Protein AF-A0A6P9D6R8-F1 (afdb_monomer)

Mean predicted aligned error: 14.17 Å

Organism: Pantherophis guttatus (NCBI:txid94885)

InterPro domains:
  IPR040176 RING finger protein RNF121/RNF175 [PTHR13407] (17-252)

Foldseek 3Di:
DDDDPDPPDDDDDDPDPDDDPCVPDDPVVSVVVVVVVVCVVCVVVVVLVVVLVVLLVVLVVVVVVVLVVCCVPPVPVSLVLLLVLLLVLVVVVCVVVVVVVCVVVSVVVVVVLVVLLVQLQDPPRALCSVVVNVVVLVVLLVVLVVLLVVLVVLCVCLVVVVCVVVVHDSVVSNVSSVVSNCSSLSSNLSSVSSSVVSQVSQVVNLQQDDPPDDRPDDDDPQADSRSRDGDPDDQPDDDPVDHDHDCPDDDDDDPVVVVVVVVSVVVSCCSRPVVVSVVVSVVVCVVVVSD

Nearest PDB structures (foldseek):
  6ixe-assembly1_A  TM=4.103E-01  e=3.075E+00  Homo sapiens
  6ixf-assembly1_A  TM=3.665E-01  e=4.505E+00  Homo sapiens
  6z0c-assembly4_D  TM=3.429E-01  e=6.601E+00  Escherichia coli
  7a0g-assembly1_HHH  TM=2.550E-01  e=8.380E+00  Serratia marcescens
  5c5b-assembly2_C  TM=2.622E-01  e=8.380E+00  Homo sapiens

Secondary structure (DSSP, 8-state):
-----------PPPTT-----GGGS-HHHHHHHHHHHHHHHHHHHHHHHHHHHHHHHHHHHHHHHHHHHHHHH-HHHHHHHHHHHHHHHHHHHHHHTT-HHHHHHHHHHHHHHHHHHHHHH-SSPPTTHHHHHHHHHHHHHHHHHHHHHHHHHHHHHHHTTHHHHTT--HHHHHHHHHHHHHHHHHHHHHHHHHHHHHHHHHHHHH----TTS--SSPPPTTB-TTT-PBP-S-TTS--SS-------------HHHHHHHHHHHHHHHHHHHHHHHHHHHHHHHHHTT--

Solvent-accessible surface area (backbone atoms only — not comparable to full-atom values): 16783 Å² total; per-residue (Å²): 143,80,85,80,82,77,80,82,72,90,70,87,83,71,95,79,81,85,81,77,82,62,85,85,50,58,72,72,57,39,49,50,53,50,50,50,50,50,52,59,66,39,57,64,51,50,54,52,51,50,50,54,50,50,52,45,53,53,50,52,53,52,50,50,53,53,51,52,52,40,42,73,76,40,46,70,60,42,52,52,52,45,51,50,33,56,57,49,50,58,50,54,51,33,64,74,68,66,38,60,71,59,51,54,55,48,52,54,53,48,55,52,49,52,52,48,47,49,58,42,67,39,83,82,70,58,51,66,44,55,60,54,48,53,52,53,49,53,50,50,45,52,52,18,52,52,35,28,51,52,10,49,51,36,34,51,38,33,73,73,48,56,34,57,80,72,73,44,56,60,66,63,39,39,54,53,9,53,51,32,31,50,52,10,50,52,50,38,46,54,47,52,58,51,48,54,52,42,50,52,47,38,56,68,67,69,55,71,74,51,99,85,51,83,60,91,66,88,82,56,96,55,40,38,92,84,35,70,43,75,58,91,39,54,67,89,44,90,36,97,85,57,69,35,78,79,84,78,88,71,95,74,80,61,66,69,62,52,52,52,52,50,51,41,53,52,50,48,45,52,66,33,45,46,63,53,52,51,52,49,43,50,52,50,33,55,75,70,64,70,113

Radius of gyration: 30.42 Å; Cα contacts (8 Å, |Δi|>4): 185; chains: 1; bounding box: 67×37×102 Å

Structure (mmCIF, N/CA/C/O backbone):
data_AF-A0A6P9D6R8-F1
#
_entry.id   AF-A0A6P9D6R8-F1
#
loop_
_atom_site.group_PDB
_atom_site.id
_atom_site.type_symbol
_atom_site.label_atom_id
_atom_site.label_alt_id
_atom_site.label_comp_id
_atom_site.label_asym_id
_atom_site.label_entity_id
_atom_site.label_seq_id
_atom_site.pdbx_PDB_ins_code
_atom_site.Cartn_x
_atom_site.Cartn_y
_atom_site.Cartn_z
_atom_site.occupancy
_atom_site.B_iso_or_equiv
_atom_site.auth_seq_id
_atom_site.auth_comp_id
_atom_site.auth_asym_id
_atom_site.auth_atom_id
_atom_site.pdbx_PDB_model_num
ATOM 1 N N . MET A 1 1 ? 32.623 13.073 -65.523 1.00 33.62 1 MET A N 1
ATOM 2 C CA . MET A 1 1 ? 31.354 13.284 -64.799 1.00 33.62 1 MET A CA 1
ATOM 3 C C . MET A 1 1 ? 30.244 12.637 -65.605 1.00 33.62 1 MET A C 1
ATOM 5 O O . MET A 1 1 ? 29.831 1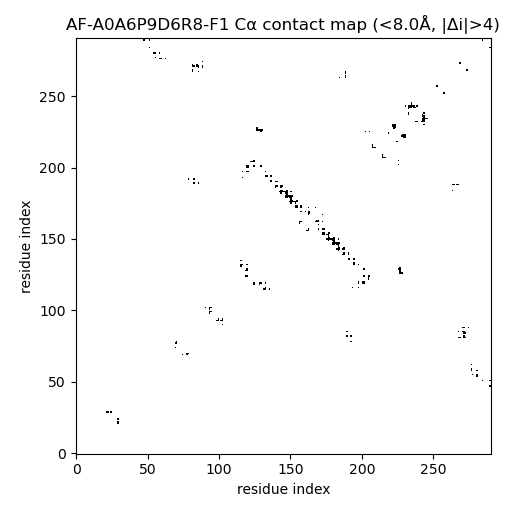3.198 -66.607 1.00 33.62 1 MET A O 1
ATOM 9 N N . ALA A 1 2 ? 29.834 11.437 -65.209 1.00 28.14 2 ALA A N 1
ATOM 10 C CA . ALA A 1 2 ? 28.602 10.802 -65.655 1.00 28.14 2 ALA A CA 1
ATOM 11 C C . ALA A 1 2 ? 27.934 10.297 -64.373 1.00 28.14 2 ALA A C 1
ATOM 13 O O . ALA A 1 2 ? 28.500 9.458 -63.677 1.00 28.14 2 ALA A O 1
ATOM 14 N N . VAL A 1 3 ? 26.827 10.932 -63.999 1.00 31.67 3 VAL A N 1
ATOM 15 C CA . VAL A 1 3 ? 26.009 10.557 -62.846 1.00 31.67 3 VAL A CA 1
ATOM 16 C C . VAL A 1 3 ? 25.176 9.364 -63.296 1.00 31.67 3 VAL A C 1
ATOM 18 O O . VAL A 1 3 ? 24.387 9.494 -64.228 1.00 31.67 3 VAL A O 1
ATOM 21 N N . VAL A 1 4 ? 25.400 8.197 -62.696 1.00 29.59 4 VAL A N 1
ATOM 22 C CA . VAL A 1 4 ? 24.525 7.036 -62.874 1.00 29.59 4 VAL A CA 1
ATOM 23 C C . VAL A 1 4 ? 23.496 7.106 -61.751 1.00 29.59 4 VAL A C 1
ATOM 25 O O . VAL A 1 4 ? 23.773 6.715 -60.621 1.00 29.59 4 VAL A O 1
ATOM 28 N N . GLU A 1 5 ? 22.333 7.683 -62.046 1.00 31.94 5 GLU A N 1
ATOM 29 C CA . GLU A 1 5 ? 21.142 7.527 -61.211 1.00 31.94 5 GLU A CA 1
ATOM 30 C C . GLU A 1 5 ? 20.663 6.081 -61.354 1.00 31.94 5 GLU A C 1
ATOM 32 O O . GLU A 1 5 ? 20.195 5.666 -62.413 1.00 31.94 5 GLU A O 1
ATOM 37 N N . VAL A 1 6 ? 20.825 5.288 -60.296 1.00 34.38 6 VAL A N 1
ATOM 38 C CA . VAL A 1 6 ? 20.210 3.964 -60.211 1.00 34.38 6 VAL A CA 1
ATOM 39 C C . VAL A 1 6 ? 18.825 4.152 -59.598 1.00 34.38 6 VAL A C 1
ATOM 41 O O . VAL A 1 6 ? 18.675 4.243 -58.380 1.00 34.38 6 VAL A O 1
ATOM 44 N N . GLU A 1 7 ? 17.807 4.239 -60.456 1.00 30.84 7 GLU A N 1
ATOM 45 C CA . GLU A 1 7 ? 16.410 4.045 -60.066 1.00 30.84 7 GLU A CA 1
ATOM 46 C C . GLU A 1 7 ? 16.246 2.627 -59.505 1.00 30.84 7 GLU A C 1
ATOM 48 O O . GLU A 1 7 ? 16.224 1.640 -60.243 1.00 30.84 7 GLU A O 1
ATOM 53 N N . VAL A 1 8 ? 16.110 2.506 -58.184 1.00 38.34 8 VAL A N 1
ATOM 54 C CA . VAL A 1 8 ? 15.688 1.249 -57.558 1.00 38.34 8 VAL A CA 1
ATOM 55 C C . VAL A 1 8 ? 14.167 1.175 -57.658 1.00 38.34 8 VAL A C 1
ATOM 57 O O . VAL A 1 8 ? 13.430 1.552 -56.747 1.00 38.34 8 VAL A O 1
ATOM 60 N N . VAL A 1 9 ? 13.704 0.729 -58.826 1.00 33.25 9 VAL A N 1
ATOM 61 C CA . VAL A 1 9 ? 12.318 0.323 -59.067 1.00 33.25 9 VAL A CA 1
ATOM 62 C C . VAL A 1 9 ? 11.982 -0.820 -58.110 1.00 33.25 9 VAL A C 1
ATOM 64 O O . VAL A 1 9 ? 12.695 -1.820 -58.034 1.00 33.25 9 VAL A O 1
ATOM 67 N N . GLY A 1 10 ? 10.892 -0.649 -57.361 1.00 41.53 10 GLY A N 1
ATOM 68 C CA . GLY A 1 10 ? 10.381 -1.646 -56.432 1.00 41.53 10 GLY A CA 1
ATOM 69 C C . GLY A 1 10 ? 10.081 -2.969 -57.133 1.00 41.53 10 GLY A C 1
ATOM 70 O O . GLY A 1 10 ? 9.240 -3.030 -58.028 1.00 41.53 10 GLY A O 1
ATOM 71 N N . ALA A 1 11 ? 10.739 -4.032 -56.681 1.00 30.16 11 ALA A N 1
ATOM 72 C CA . ALA A 1 11 ? 10.373 -5.407 -56.979 1.00 30.16 11 ALA A CA 1
ATOM 73 C C . ALA A 1 11 ? 10.291 -6.202 -55.661 1.00 30.16 11 ALA A C 1
ATOM 75 O O . ALA A 1 11 ? 11.037 -5.896 -54.726 1.00 30.16 11 ALA A O 1
ATOM 76 N N . PRO A 1 12 ? 9.379 -7.185 -55.542 1.00 34.06 12 PRO A N 1
ATOM 77 C CA . PRO A 1 12 ? 9.196 -7.945 -54.309 1.00 34.06 12 PRO A CA 1
ATOM 78 C C . PRO A 1 12 ? 10.435 -8.807 -54.033 1.00 34.06 12 PRO A C 1
ATOM 80 O O . PRO A 1 12 ? 10.903 -9.515 -54.920 1.00 34.06 12 PRO A O 1
ATOM 83 N N . LEU A 1 13 ? 10.966 -8.740 -52.809 1.00 40.84 13 LEU A N 1
ATOM 84 C CA . LEU A 1 13 ? 12.101 -9.553 -52.366 1.00 40.84 13 LEU A CA 1
ATOM 85 C C . LEU A 1 13 ? 11.705 -11.035 -52.271 1.00 40.84 13 LEU A C 1
ATOM 87 O O . LEU A 1 13 ? 10.811 -11.394 -51.505 1.00 40.84 13 LEU A O 1
ATOM 91 N N . GLU A 1 14 ? 12.407 -11.885 -53.023 1.00 31.28 14 GLU A N 1
ATOM 92 C CA . GLU A 1 14 ? 12.384 -13.342 -52.860 1.00 31.28 14 GLU A CA 1
ATOM 93 C C . GLU A 1 14 ? 13.076 -13.760 -51.543 1.00 31.28 14 GLU A C 1
ATOM 95 O O . GLU A 1 14 ? 14.067 -13.140 -51.137 1.00 31.28 14 GLU A O 1
ATOM 100 N N . PRO A 1 15 ? 12.595 -14.814 -50.855 1.00 36.12 15 PRO A N 1
ATOM 101 C CA . PRO A 1 15 ? 13.123 -15.224 -49.560 1.00 36.12 15 PRO A CA 1
ATOM 102 C C . PRO A 1 15 ? 14.393 -16.072 -49.739 1.00 36.12 15 PRO A C 1
ATOM 104 O O . PRO A 1 15 ? 14.320 -17.257 -50.055 1.00 36.12 15 PRO A O 1
ATOM 107 N N . GLY A 1 16 ? 15.566 -15.465 -49.524 1.00 38.47 16 GLY A N 1
ATOM 108 C CA . GLY A 1 16 ? 16.851 -16.183 -49.527 1.00 38.47 16 GLY A CA 1
ATOM 109 C C . GLY A 1 16 ? 18.135 -15.345 -49.619 1.00 38.47 16 GLY A C 1
ATOM 110 O O . GLY A 1 16 ? 19.218 -15.919 -49.625 1.00 38.47 16 GLY A O 1
ATOM 111 N N . ALA A 1 17 ? 18.062 -14.012 -49.688 1.00 42.78 17 ALA A N 1
ATOM 112 C CA . ALA A 1 17 ? 19.221 -13.146 -49.943 1.00 42.78 17 ALA A CA 1
ATOM 113 C C . ALA A 1 17 ? 19.773 -12.456 -48.677 1.00 42.78 17 ALA A C 1
ATOM 115 O O . ALA A 1 17 ? 19.777 -11.228 -48.601 1.00 42.78 17 ALA A O 1
ATOM 116 N N . ASP A 1 18 ? 20.220 -13.213 -47.668 1.00 48.09 18 ASP A N 1
ATOM 117 C CA . ASP A 1 18 ? 20.659 -12.616 -46.390 1.00 48.09 18 ASP A CA 1
ATOM 118 C C . ASP A 1 18 ? 22.165 -12.332 -46.230 1.00 48.09 18 ASP A C 1
ATOM 120 O O . ASP A 1 18 ? 22.539 -11.659 -45.272 1.00 48.09 18 ASP A O 1
ATOM 124 N N . GLU A 1 19 ? 23.034 -12.681 -47.182 1.00 51.16 19 GLU A N 1
ATOM 125 C CA . GLU A 1 19 ? 24.466 -12.328 -47.113 1.00 51.16 19 GLU A CA 1
ATOM 126 C C . GLU A 1 19 ? 24.940 -11.576 -48.362 1.00 51.16 19 GLU A C 1
ATOM 128 O O . GLU A 1 19 ? 25.545 -12.130 -49.275 1.00 51.16 19 GLU A O 1
ATOM 133 N N . VAL A 1 20 ? 24.672 -10.270 -48.397 1.00 62.53 20 VAL A N 1
ATOM 134 C CA . VAL A 1 20 ? 25.390 -9.343 -49.283 1.00 62.53 20 VAL A CA 1
ATOM 135 C C . VAL A 1 20 ? 26.640 -8.872 -48.535 1.00 62.53 20 VAL A C 1
ATOM 137 O O . VAL A 1 20 ? 26.524 -8.204 -47.508 1.00 62.53 20 VAL A O 1
ATOM 140 N N . ASP A 1 21 ? 27.830 -9.234 -49.022 1.00 56.41 21 ASP A N 1
ATOM 141 C CA . ASP A 1 21 ? 29.118 -8.825 -48.447 1.00 56.41 21 ASP A CA 1
ATOM 142 C C . ASP A 1 21 ? 29.402 -7.341 -48.750 1.00 56.41 21 ASP A C 1
ATOM 144 O O . ASP A 1 21 ? 29.847 -6.969 -49.837 1.00 56.41 21 ASP A O 1
ATOM 148 N N . LEU A 1 22 ? 29.110 -6.473 -47.776 1.00 61.75 22 LEU A N 1
ATOM 149 C CA . LEU A 1 22 ? 29.226 -5.009 -47.870 1.00 61.75 22 LEU A CA 1
ATOM 150 C C . LEU A 1 22 ? 30.654 -4.488 -47.598 1.00 61.75 22 LEU A C 1
ATOM 152 O O . LEU A 1 22 ? 30.852 -3.281 -47.454 1.00 61.75 22 LEU A O 1
ATOM 156 N N . SER A 1 23 ? 31.655 -5.368 -47.487 1.00 64.56 23 SER A N 1
ATOM 157 C CA . SER A 1 23 ? 33.038 -4.990 -47.146 1.00 64.56 23 SER A CA 1
ATOM 158 C C . SER A 1 23 ? 33.794 -4.246 -48.258 1.00 64.56 23 SER A C 1
ATOM 160 O O . SER A 1 23 ? 34.789 -3.585 -47.971 1.00 64.56 23 SER A O 1
ATOM 162 N N . HIS A 1 24 ? 33.311 -4.318 -49.502 1.00 66.25 24 HIS A N 1
ATOM 163 C CA . HIS A 1 24 ? 33.938 -3.728 -50.690 1.00 66.25 24 HIS A CA 1
ATOM 164 C C . HIS A 1 24 ? 33.452 -2.305 -51.032 1.00 66.25 24 HIS A C 1
ATOM 166 O O . HIS A 1 24 ? 33.926 -1.720 -52.005 1.00 66.25 24 HIS A O 1
ATOM 172 N N . LEU A 1 25 ? 32.496 -1.765 -50.269 1.00 65.62 25 LEU A N 1
ATOM 173 C CA . LEU A 1 25 ? 31.878 -0.457 -50.509 1.00 65.62 25 LEU A CA 1
ATOM 174 C C . LEU A 1 25 ? 32.595 0.660 -49.745 1.00 65.62 25 LEU A C 1
ATOM 176 O O . LEU A 1 25 ? 33.170 0.433 -48.678 1.00 65.62 25 LEU A O 1
ATOM 180 N N . ASP A 1 26 ? 32.522 1.878 -50.284 1.00 73.19 26 ASP A N 1
ATOM 181 C CA . ASP A 1 26 ? 33.048 3.076 -49.629 1.00 73.19 26 ASP A CA 1
ATOM 182 C C . ASP A 1 26 ? 32.366 3.274 -48.251 1.00 73.19 26 ASP A C 1
ATOM 184 O O . ASP A 1 26 ? 31.171 2.971 -48.114 1.00 73.19 26 ASP A O 1
ATOM 188 N N . PRO A 1 27 ? 33.078 3.740 -47.202 1.00 73.69 27 PRO A N 1
ATOM 189 C CA . PRO A 1 27 ? 32.562 3.762 -45.828 1.00 73.69 27 PRO A CA 1
ATOM 190 C C . PRO A 1 27 ? 31.226 4.503 -45.676 1.00 73.69 27 PRO A C 1
ATOM 192 O O . PRO A 1 27 ? 30.364 4.073 -44.904 1.00 73.69 27 PRO A O 1
ATOM 195 N N . ASP A 1 28 ? 31.032 5.574 -46.448 1.00 74.25 28 ASP A N 1
ATOM 196 C CA . ASP A 1 28 ? 29.811 6.382 -46.439 1.00 74.25 28 ASP A CA 1
ATOM 197 C C . ASP A 1 28 ? 28.616 5.639 -47.053 1.00 74.25 28 ASP A C 1
ATOM 199 O O . ASP A 1 28 ? 27.473 5.791 -46.612 1.00 74.25 28 ASP A O 1
ATOM 203 N N . GLU A 1 29 ? 28.862 4.809 -48.064 1.00 73.31 29 GLU A N 1
ATOM 204 C CA . GLU A 1 29 ? 27.833 4.052 -48.774 1.00 73.31 29 GLU A CA 1
ATOM 205 C C . GLU A 1 29 ? 27.397 2.829 -47.961 1.00 73.31 29 GLU A C 1
ATOM 207 O O . GLU A 1 29 ? 26.199 2.569 -47.806 1.00 73.31 29 GLU A O 1
ATOM 212 N N . ARG A 1 30 ? 28.360 2.167 -47.307 1.00 75.69 30 ARG A N 1
ATOM 213 C CA . ARG A 1 30 ? 28.097 1.122 -46.312 1.00 75.69 30 ARG A CA 1
ATOM 214 C C . ARG A 1 30 ? 27.259 1.653 -45.147 1.00 75.69 30 ARG A C 1
ATOM 216 O O . ARG A 1 30 ? 26.255 1.033 -44.800 1.00 75.69 30 ARG A O 1
ATOM 223 N N . TRP A 1 31 ? 27.604 2.821 -44.596 1.00 70.62 31 TRP A N 1
ATOM 224 C CA . TRP A 1 31 ? 26.833 3.453 -43.518 1.00 70.62 31 TRP A CA 1
ATOM 225 C C . TRP A 1 31 ? 25.396 3.769 -43.942 1.00 70.62 31 TRP A C 1
ATOM 227 O O . TRP A 1 31 ? 24.459 3.526 -43.183 1.00 70.62 31 TRP A O 1
ATOM 237 N N . ARG A 1 32 ? 25.187 4.273 -45.165 1.00 80.25 32 ARG A N 1
ATOM 238 C CA . ARG A 1 32 ? 23.841 4.560 -45.693 1.00 80.25 32 ARG A CA 1
ATOM 239 C C . ARG A 1 32 ? 22.999 3.300 -45.843 1.00 80.25 32 ARG A C 1
ATOM 241 O O . ARG A 1 32 ? 21.834 3.315 -45.447 1.00 80.25 32 ARG A O 1
ATOM 248 N N . ILE A 1 33 ? 23.575 2.229 -46.385 1.00 78.44 33 ILE A N 1
ATOM 249 C CA . ILE A 1 33 ? 22.882 0.946 -46.566 1.00 78.44 33 ILE A CA 1
ATOM 250 C C . ILE A 1 33 ? 22.561 0.320 -45.205 1.00 78.44 33 ILE A C 1
ATOM 252 O O . ILE A 1 33 ? 21.443 -0.143 -44.992 1.00 78.44 33 ILE A O 1
ATOM 256 N N . GLU A 1 34 ? 23.494 0.359 -44.256 1.00 75.88 34 GLU A N 1
ATOM 257 C CA . GLU A 1 34 ? 23.315 -0.197 -42.912 1.00 75.88 34 GLU A CA 1
ATOM 258 C C . GLU A 1 34 ? 22.296 0.607 -42.088 1.00 75.88 34 GLU A C 1
ATOM 260 O O . GLU A 1 34 ? 21.409 0.030 -41.458 1.00 75.88 34 GLU A O 1
ATOM 265 N N . HIS A 1 35 ? 22.320 1.938 -42.193 1.00 75.06 35 HIS A N 1
ATOM 266 C CA . HIS A 1 35 ? 21.312 2.822 -41.608 1.00 75.06 35 HIS A CA 1
ATOM 267 C C . HIS A 1 35 ? 19.929 2.603 -42.245 1.00 75.06 35 HIS A C 1
ATOM 269 O O . HIS A 1 35 ? 18.931 2.494 -41.534 1.00 75.06 35 HIS A O 1
ATOM 275 N N . ALA A 1 36 ? 19.845 2.459 -43.572 1.00 76.62 36 ALA A N 1
ATOM 276 C CA . ALA A 1 36 ? 18.593 2.14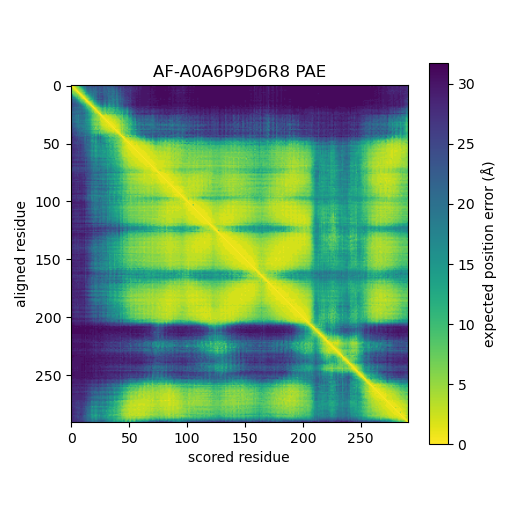6 -44.261 1.00 76.62 36 ALA A CA 1
ATOM 277 C C . ALA A 1 36 ? 18.046 0.758 -43.879 1.00 76.62 36 ALA A C 1
ATOM 279 O O . ALA A 1 36 ? 16.836 0.610 -43.692 1.00 76.62 36 ALA A O 1
ATOM 280 N N . ARG A 1 37 ? 18.918 -0.246 -43.702 1.00 74.62 37 ARG A N 1
ATOM 281 C CA . ARG A 1 37 ? 18.546 -1.602 -43.263 1.00 74.62 37 ARG A CA 1
ATOM 282 C C . ARG A 1 37 ? 18.097 -1.614 -41.796 1.00 74.62 37 ARG A C 1
ATOM 284 O O . ARG A 1 37 ? 17.105 -2.272 -41.488 1.00 74.62 37 ARG A O 1
ATOM 291 N N . MET A 1 38 ? 18.739 -0.830 -40.922 1.00 63.59 38 MET A N 1
ATOM 292 C CA . MET A 1 38 ? 18.270 -0.571 -39.552 1.00 63.59 38 MET A CA 1
ATOM 293 C C . MET A 1 38 ? 16.868 0.057 -39.550 1.00 63.59 38 MET A C 1
ATOM 295 O O . MET A 1 38 ? 15.959 -0.494 -38.933 1.00 63.59 38 MET A O 1
ATOM 299 N N . HIS A 1 39 ? 16.638 1.136 -40.307 1.00 67.81 39 HIS A N 1
ATOM 300 C CA . HIS A 1 39 ? 15.315 1.782 -40.402 1.00 67.81 39 HIS A CA 1
ATOM 301 C C . HIS A 1 39 ? 14.241 0.879 -41.019 1.00 67.81 39 HIS A C 1
ATOM 303 O O . HIS A 1 39 ? 13.081 0.915 -40.612 1.00 67.81 39 HIS A O 1
ATOM 309 N N . ALA A 1 40 ? 14.602 0.034 -41.985 1.00 68.75 40 ALA A N 1
ATOM 310 C CA . ALA A 1 40 ? 13.685 -0.951 -42.554 1.00 68.75 40 ALA A CA 1
ATOM 311 C C . ALA A 1 40 ? 13.297 -2.035 -41.534 1.00 68.75 40 ALA A C 1
ATOM 313 O O . ALA A 1 40 ? 12.121 -2.389 -41.452 1.00 68.75 40 ALA A O 1
ATOM 314 N N . LYS A 1 41 ? 14.249 -2.510 -40.717 1.00 65.56 41 LYS A N 1
ATOM 315 C CA . LYS A 1 41 ? 13.999 -3.491 -39.648 1.00 65.56 41 LYS A CA 1
ATOM 316 C C . LYS A 1 41 ? 13.189 -2.898 -38.488 1.00 65.56 41 LYS A C 1
ATOM 318 O O . LYS A 1 41 ? 12.394 -3.606 -37.878 1.00 65.56 41 LYS A O 1
ATOM 323 N N . HIS A 1 42 ? 13.340 -1.600 -38.218 1.00 61.53 42 HIS A N 1
ATOM 324 C CA . HIS A 1 42 ? 12.599 -0.905 -37.165 1.00 61.53 42 HIS A CA 1
ATOM 325 C C . HIS A 1 42 ? 11.217 -0.390 -37.594 1.00 61.53 42 HIS A C 1
ATOM 327 O O . HIS A 1 42 ? 10.359 -0.245 -36.732 1.00 61.53 42 HIS A O 1
ATOM 333 N N . ARG A 1 43 ? 10.924 -0.211 -38.891 1.00 62.16 43 ARG A N 1
ATOM 334 C CA . ARG A 1 43 ? 9.634 0.347 -39.358 1.00 62.16 43 ARG A CA 1
ATOM 335 C C . ARG A 1 43 ? 8.384 -0.432 -38.918 1.00 62.16 43 ARG A C 1
ATOM 337 O O . ARG A 1 43 ? 7.378 0.184 -38.589 1.00 62.16 43 ARG A O 1
ATOM 344 N N . GLY A 1 44 ? 8.430 -1.767 -38.913 1.00 62.00 44 GLY A N 1
ATOM 345 C CA . GLY A 1 44 ? 7.320 -2.603 -38.423 1.00 62.00 44 GLY A CA 1
ATOM 346 C C . GLY A 1 44 ? 7.309 -2.761 -36.898 1.00 62.00 44 GLY A C 1
ATOM 347 O O . GLY A 1 44 ? 6.252 -2.853 -36.284 1.00 62.00 44 GLY A O 1
ATOM 348 N N . HIS A 1 45 ? 8.491 -2.727 -36.282 1.00 65.94 45 HIS A N 1
ATOM 349 C CA . HIS A 1 45 ? 8.675 -2.862 -34.838 1.00 65.94 45 HIS A CA 1
ATOM 350 C C . HIS A 1 45 ? 8.249 -1.586 -34.089 1.00 65.94 45 HIS A C 1
ATOM 352 O O . HIS A 1 45 ? 7.626 -1.673 -33.040 1.00 65.94 45 HIS A O 1
ATOM 358 N N . GLU A 1 46 ? 8.514 -0.396 -34.637 1.00 68.62 46 GLU A N 1
ATOM 359 C CA . GLU A 1 46 ? 8.095 0.891 -34.063 1.00 68.62 46 GLU A CA 1
ATOM 360 C C . GLU A 1 46 ? 6.577 1.083 -34.091 1.00 68.62 46 GLU A C 1
ATOM 362 O O . GLU A 1 46 ? 6.019 1.591 -33.122 1.00 68.62 46 GLU A O 1
ATOM 367 N N . ALA A 1 47 ? 5.901 0.634 -35.155 1.00 76.12 47 ALA A N 1
ATOM 368 C CA . ALA A 1 47 ? 4.440 0.657 -35.228 1.00 76.12 47 ALA A CA 1
ATOM 369 C C . ALA A 1 47 ? 3.815 -0.249 -34.153 1.00 76.12 47 ALA A C 1
ATOM 371 O O . ALA A 1 47 ? 2.928 0.187 -33.423 1.00 76.12 47 ALA A O 1
ATOM 372 N N . MET A 1 48 ? 4.355 -1.458 -33.976 1.00 75.06 48 MET A N 1
ATOM 373 C CA . MET A 1 48 ? 3.926 -2.397 -32.936 1.00 75.06 48 MET A CA 1
ATOM 374 C C . MET A 1 48 ? 4.179 -1.849 -31.517 1.00 75.06 48 MET A C 1
ATOM 376 O O . MET A 1 48 ? 3.296 -1.916 -30.661 1.00 75.06 48 MET A O 1
ATOM 380 N N . HIS A 1 49 ? 5.339 -1.226 -31.265 1.00 79.00 49 HIS A N 1
ATOM 381 C CA . HIS A 1 49 ? 5.615 -0.552 -29.983 1.00 79.00 49 HIS A CA 1
ATOM 382 C C . HIS A 1 49 ? 4.680 0.630 -29.731 1.00 79.00 49 HIS A C 1
ATOM 384 O O . HIS A 1 49 ? 4.197 0.806 -28.611 1.00 79.00 49 HIS A O 1
ATOM 390 N N . ALA A 1 50 ? 4.398 1.433 -30.757 1.00 83.75 50 ALA A N 1
ATOM 391 C CA . ALA A 1 50 ? 3.474 2.554 -30.645 1.00 83.75 50 ALA A CA 1
ATOM 392 C C . ALA A 1 50 ? 2.049 2.079 -30.316 1.00 83.75 50 ALA A C 1
ATOM 394 O O . ALA A 1 50 ? 1.395 2.674 -29.458 1.00 83.75 50 ALA A O 1
ATOM 395 N N . GLU A 1 51 ? 1.589 0.986 -30.928 1.00 84.62 51 GLU A N 1
ATOM 396 C CA . GLU A 1 51 ? 0.285 0.382 -30.638 1.00 84.62 51 GLU A CA 1
ATOM 397 C C . GLU A 1 51 ? 0.192 -0.120 -29.190 1.00 84.62 51 GLU A C 1
ATOM 399 O O . GLU A 1 51 ? -0.750 0.247 -28.482 1.00 84.62 51 GLU A O 1
ATOM 404 N N . MET A 1 52 ? 1.198 -0.857 -28.697 1.00 84.56 52 MET A N 1
ATOM 405 C CA . MET A 1 52 ? 1.231 -1.306 -27.295 1.00 84.56 52 MET A CA 1
ATOM 406 C C . MET A 1 52 ? 1.201 -0.133 -26.307 1.00 84.56 52 MET A C 1
ATOM 408 O O . MET A 1 52 ? 0.485 -0.181 -25.302 1.00 84.56 52 MET A O 1
ATOM 412 N N . VAL A 1 53 ? 1.960 0.936 -26.581 1.00 86.25 53 VAL A N 1
ATOM 413 C CA . VAL A 1 53 ? 2.007 2.131 -25.722 1.00 86.25 53 VAL A CA 1
ATOM 414 C C . VAL A 1 53 ? 0.679 2.890 -25.752 1.00 86.25 53 VAL A C 1
ATOM 416 O O . VAL A 1 53 ? 0.207 3.331 -24.703 1.00 86.25 53 VAL A O 1
ATOM 419 N N . LEU A 1 54 ? 0.035 3.022 -26.914 1.00 88.88 54 LEU A N 1
ATOM 420 C CA . LEU A 1 54 ? -1.280 3.660 -27.025 1.00 88.88 54 LEU A CA 1
ATOM 421 C C . LEU A 1 54 ? -2.356 2.874 -26.267 1.00 88.88 54 LEU A C 1
ATOM 423 O O . LEU A 1 54 ? -3.143 3.480 -25.534 1.00 88.88 54 LEU A O 1
ATOM 427 N N . ILE A 1 55 ? -2.357 1.542 -26.381 1.00 89.12 55 ILE A N 1
ATOM 428 C CA . ILE A 1 55 ? -3.255 0.666 -25.614 1.00 89.12 55 ILE A CA 1
ATOM 429 C C . ILE A 1 55 ? -2.993 0.830 -24.114 1.00 89.12 55 ILE A C 1
ATOM 431 O O . ILE A 1 55 ? -3.939 1.012 -23.342 1.00 89.12 55 ILE A O 1
ATOM 435 N N . LEU A 1 56 ? -1.727 0.839 -23.688 1.00 88.50 56 LEU A N 1
ATOM 436 C CA . LEU A 1 56 ? -1.343 1.061 -22.292 1.00 88.50 56 LEU A CA 1
ATOM 437 C C . LEU A 1 56 ? -1.857 2.411 -21.762 1.00 88.50 56 LEU A C 1
ATOM 439 O O . LEU A 1 56 ? -2.464 2.461 -20.695 1.00 88.50 56 LEU A O 1
ATOM 443 N N . ILE A 1 57 ? -1.664 3.507 -22.497 1.00 91.25 57 ILE A N 1
ATOM 444 C CA . ILE A 1 57 ? -2.127 4.838 -22.071 1.00 91.25 57 ILE A CA 1
ATOM 445 C C . ILE A 1 57 ? -3.658 4.883 -22.001 1.00 91.25 57 ILE A C 1
ATOM 447 O O . ILE A 1 57 ? -4.214 5.329 -20.995 1.00 91.25 57 ILE A O 1
ATOM 451 N N . ALA A 1 58 ? -4.351 4.398 -23.034 1.00 92.69 58 ALA A N 1
ATOM 452 C CA . ALA A 1 58 ? -5.811 4.404 -23.079 1.00 92.69 58 ALA A CA 1
ATOM 453 C C . ALA A 1 58 ? -6.422 3.582 -21.933 1.00 92.69 58 ALA A C 1
ATOM 455 O O . ALA A 1 58 ? -7.311 4.059 -21.224 1.00 92.69 58 ALA A O 1
ATOM 456 N N . THR A 1 59 ? -5.913 2.371 -21.702 1.00 90.56 59 THR A N 1
ATOM 457 C CA . THR A 1 59 ? -6.363 1.499 -20.605 1.00 90.56 59 THR A CA 1
ATOM 458 C C . THR A 1 59 ? -6.055 2.088 -19.232 1.00 90.56 59 THR A C 1
ATOM 460 O O . THR A 1 59 ? -6.925 2.037 -18.365 1.00 90.56 59 THR A O 1
ATOM 463 N N . LEU A 1 60 ? -4.885 2.708 -19.028 1.00 90.44 60 LEU A N 1
ATOM 464 C CA . LEU A 1 60 ? -4.553 3.400 -17.778 1.00 90.44 60 LEU A CA 1
ATOM 465 C C . LEU A 1 60 ? -5.533 4.542 -17.488 1.00 90.44 60 LEU A C 1
ATOM 467 O O . LEU A 1 60 ? -6.026 4.644 -16.364 1.00 90.44 60 LEU A O 1
ATOM 471 N N . VAL A 1 61 ? -5.852 5.372 -18.486 1.00 92.38 61 VAL A N 1
ATOM 472 C CA . VAL A 1 61 ? -6.799 6.490 -18.328 1.00 92.38 61 VAL A CA 1
ATOM 473 C C . VAL A 1 61 ? -8.205 5.975 -18.021 1.00 92.38 61 VAL A C 1
ATOM 475 O O . VAL A 1 61 ? -8.838 6.431 -17.066 1.00 92.38 61 VAL A O 1
ATOM 478 N N . VAL A 1 62 ? -8.695 4.996 -18.787 1.00 93.88 62 VAL A N 1
ATOM 479 C CA . VAL A 1 62 ? -10.028 4.411 -18.570 1.00 93.88 62 VAL A CA 1
ATOM 480 C C . VAL A 1 62 ? -10.114 3.752 -17.192 1.00 93.88 62 VAL A C 1
ATOM 482 O O . VAL A 1 62 ? -11.067 4.005 -16.452 1.00 93.88 62 VAL A O 1
ATOM 485 N N . ALA A 1 63 ? -9.107 2.965 -16.808 1.00 91.12 63 ALA A N 1
ATOM 486 C CA . ALA A 1 63 ? -9.051 2.330 -15.496 1.00 91.12 63 ALA A CA 1
ATOM 487 C C . ALA A 1 63 ? -9.070 3.369 -14.365 1.00 91.12 63 ALA A C 1
ATOM 489 O O . ALA A 1 63 ? -9.830 3.213 -13.410 1.00 91.12 63 ALA A O 1
ATOM 490 N N . GLN A 1 64 ? -8.306 4.461 -14.483 1.00 89.81 64 GLN A N 1
ATOM 491 C CA . GLN A 1 64 ? -8.297 5.540 -13.489 1.00 89.81 64 GLN A CA 1
ATOM 492 C C . GLN A 1 64 ? -9.678 6.183 -13.325 1.00 89.81 64 GLN A C 1
ATOM 494 O O . GLN A 1 64 ? -10.140 6.353 -12.194 1.00 89.81 64 GLN A O 1
ATOM 499 N N . LEU A 1 65 ? -10.372 6.490 -14.425 1.00 92.31 65 LEU A N 1
ATOM 500 C CA . LEU A 1 65 ? -11.721 7.063 -14.370 1.00 92.31 65 LEU A CA 1
ATOM 501 C C . LEU A 1 65 ? -12.715 6.113 -13.690 1.00 92.31 65 LEU A C 1
ATOM 503 O O . LEU A 1 65 ? -13.459 6.539 -12.802 1.00 92.31 65 LEU A O 1
ATOM 507 N N . LEU A 1 66 ? -12.696 4.828 -14.056 1.00 92.25 66 LEU A N 1
ATOM 508 C CA . LEU A 1 66 ? -13.569 3.812 -13.460 1.00 92.25 66 LEU A CA 1
ATOM 509 C C . LEU A 1 66 ? -13.296 3.632 -11.962 1.00 92.25 66 LEU A C 1
ATOM 511 O O . LEU A 1 66 ? -14.235 3.583 -11.168 1.00 92.25 66 LEU A O 1
ATOM 515 N N . LEU A 1 67 ? -12.025 3.583 -11.557 1.00 89.62 67 LEU A N 1
ATOM 516 C CA . LEU A 1 67 ? -11.636 3.424 -10.154 1.00 89.62 67 LEU A CA 1
ATOM 517 C C . LEU A 1 67 ? -12.033 4.640 -9.308 1.00 89.62 67 LEU A C 1
ATOM 519 O O . LEU A 1 67 ? -12.548 4.471 -8.201 1.00 89.62 67 LEU A O 1
ATOM 523 N N . VAL A 1 68 ? -11.866 5.859 -9.829 1.00 89.50 68 VAL A N 1
ATOM 524 C CA . VAL A 1 68 ? -12.300 7.084 -9.135 1.00 89.50 68 VAL A CA 1
ATOM 525 C C . VAL A 1 68 ? -13.821 7.115 -8.986 1.00 89.50 68 VAL A C 1
ATOM 527 O O . VAL A 1 68 ? -14.321 7.370 -7.887 1.00 89.50 68 VAL A O 1
ATOM 530 N N . GLN A 1 69 ? -14.567 6.803 -10.050 1.00 91.50 69 GLN A N 1
ATOM 531 C CA . GLN A 1 69 ? -16.029 6.721 -9.986 1.00 91.50 69 GLN A CA 1
ATOM 532 C C . GLN A 1 69 ? -16.496 5.642 -9.002 1.00 91.50 69 GLN A C 1
ATOM 534 O O . GLN A 1 69 ? -17.435 5.864 -8.233 1.00 91.50 69 GLN A O 1
ATOM 539 N N . TRP A 1 70 ? -15.820 4.493 -8.971 1.00 92.44 70 TRP A N 1
ATOM 540 C CA . TRP A 1 70 ? -16.140 3.420 -8.039 1.00 92.44 70 TRP A CA 1
ATOM 541 C C . TRP A 1 70 ? -15.874 3.819 -6.584 1.00 92.44 70 TRP A C 1
ATOM 543 O O . TRP A 1 70 ? -16.748 3.618 -5.734 1.00 92.44 70 TRP A O 1
ATOM 553 N N . LYS A 1 71 ? -14.734 4.465 -6.297 1.00 86.50 71 LYS A N 1
ATOM 554 C CA . LYS A 1 71 ? -14.422 5.001 -4.961 1.00 86.50 71 LYS A CA 1
ATOM 555 C C . LYS A 1 71 ? -15.486 5.999 -4.494 1.00 86.50 71 LYS A C 1
ATOM 557 O O . LYS A 1 71 ? -15.887 5.948 -3.335 1.00 86.50 71 LYS A O 1
ATOM 562 N N . GLN A 1 72 ? -15.970 6.870 -5.385 1.00 86.44 72 GLN A N 1
ATOM 563 C CA . GLN A 1 72 ? -17.009 7.855 -5.058 1.00 86.44 72 GLN A CA 1
ATOM 564 C C . GLN A 1 72 ? -18.383 7.216 -4.822 1.00 86.44 72 GLN A C 1
ATOM 566 O O . GLN A 1 72 ? -19.082 7.592 -3.883 1.00 86.44 72 GLN A O 1
ATOM 571 N N . ARG A 1 73 ? -18.786 6.253 -5.659 1.00 88.50 73 ARG A N 1
ATOM 572 C CA . ARG A 1 73 ? -20.138 5.676 -5.608 1.00 88.50 73 ARG A CA 1
ATOM 573 C C . ARG A 1 73 ? -20.288 4.589 -4.546 1.00 88.50 73 ARG A C 1
ATOM 575 O O . ARG A 1 73 ? -21.325 4.511 -3.891 1.00 88.50 73 ARG A O 1
ATOM 582 N N . HIS A 1 74 ? -19.269 3.749 -4.369 1.00 88.50 74 HIS A N 1
ATOM 583 C CA . HIS A 1 74 ? -19.302 2.611 -3.449 1.00 88.50 74 HIS A CA 1
ATOM 584 C C . HIS A 1 74 ? -17.995 2.478 -2.643 1.00 88.50 74 HIS A C 1
ATOM 586 O O . HIS A 1 74 ? -17.268 1.486 -2.800 1.00 88.50 74 HIS A O 1
ATOM 592 N N . PRO A 1 75 ? -17.719 3.415 -1.711 1.00 80.56 75 PRO A N 1
ATOM 593 C CA . PRO A 1 75 ? -16.455 3.472 -0.970 1.00 80.56 75 PRO A CA 1
ATOM 594 C C . PRO A 1 75 ? -16.163 2.199 -0.165 1.00 80.56 75 PRO A C 1
ATOM 596 O O . PRO A 1 75 ? -15.029 1.726 -0.158 1.00 80.56 75 PRO A O 1
ATOM 599 N N . ARG A 1 76 ? -17.186 1.575 0.442 1.00 78.56 76 ARG A N 1
ATOM 600 C CA . ARG A 1 76 ? -17.023 0.301 1.171 1.00 78.56 76 ARG A CA 1
ATOM 601 C C . ARG A 1 76 ? -16.492 -0.819 0.281 1.00 78.56 76 ARG A C 1
ATOM 603 O O . ARG A 1 76 ? -15.536 -1.489 0.651 1.00 78.56 76 ARG A O 1
ATOM 610 N N . SER A 1 77 ? -17.103 -1.015 -0.887 1.00 86.94 77 SER A N 1
ATOM 611 C CA . SER A 1 77 ? -16.682 -2.078 -1.806 1.00 86.94 77 SER A CA 1
ATOM 612 C C . SER A 1 77 ? -15.288 -1.818 -2.375 1.00 86.94 77 SER A C 1
ATOM 614 O O . SER A 1 77 ? -14.475 -2.735 -2.412 1.00 86.94 77 SER A O 1
ATOM 616 N N . TYR A 1 78 ? -14.984 -0.561 -2.721 1.00 86.69 78 TYR A N 1
ATOM 617 C CA . TYR A 1 78 ? -13.664 -0.162 -3.200 1.00 86.69 78 TYR A CA 1
ATOM 618 C C . TYR A 1 78 ? -12.582 -0.446 -2.150 1.00 86.69 78 TYR A C 1
ATOM 620 O O . TYR A 1 78 ? -11.572 -1.073 -2.465 1.00 86.69 78 TYR A O 1
ATOM 628 N N . ASN A 1 79 ? -12.809 -0.043 -0.893 1.00 82.69 79 ASN A N 1
ATOM 629 C CA . ASN A 1 79 ? -11.861 -0.283 0.196 1.00 82.69 79 ASN A CA 1
ATOM 630 C C . ASN A 1 79 ? -11.679 -1.785 0.472 1.00 82.69 79 ASN A C 1
ATOM 632 O O . ASN A 1 79 ? -10.546 -2.227 0.633 1.00 82.69 79 ASN A O 1
ATOM 636 N N . MET A 1 80 ? -12.749 -2.592 0.457 1.00 83.94 80 MET A N 1
ATOM 637 C CA . MET A 1 80 ? -12.633 -4.046 0.646 1.00 83.94 80 MET A CA 1
ATOM 638 C C . MET A 1 80 ? -11.853 -4.736 -0.478 1.00 83.94 80 MET A C 1
ATOM 640 O O . MET A 1 80 ? -10.993 -5.569 -0.195 1.00 83.94 80 MET A O 1
ATOM 644 N N . VAL A 1 81 ? -12.127 -4.396 -1.742 1.00 89.56 81 VAL A N 1
ATOM 645 C CA . VAL A 1 81 ? -11.409 -4.987 -2.884 1.00 89.56 81 VAL A CA 1
ATOM 646 C C . VAL A 1 81 ? -9.951 -4.547 -2.890 1.00 89.56 81 VAL A C 1
ATOM 648 O O . VAL A 1 81 ? -9.066 -5.377 -3.079 1.00 89.56 81 VAL A O 1
ATOM 651 N N . THR A 1 82 ? -9.693 -3.267 -2.623 1.00 88.62 82 THR A N 1
ATOM 652 C CA . THR A 1 82 ? -8.328 -2.740 -2.551 1.00 88.62 82 THR A CA 1
ATOM 653 C C . THR A 1 82 ? -7.545 -3.412 -1.422 1.00 88.62 82 THR A C 1
ATOM 655 O O . THR A 1 82 ? -6.417 -3.835 -1.647 1.00 88.62 82 THR A O 1
ATOM 658 N N . LEU A 1 83 ? -8.148 -3.605 -0.242 1.00 85.75 83 LEU A N 1
ATOM 659 C CA . LEU A 1 83 ? -7.516 -4.333 0.861 1.00 85.75 83 LEU A CA 1
ATOM 660 C C . LEU A 1 83 ? -7.195 -5.783 0.474 1.00 85.75 83 LEU A C 1
ATOM 662 O O . LEU A 1 83 ? -6.089 -6.260 0.718 1.00 85.75 83 LEU A O 1
ATOM 666 N N . PHE A 1 84 ? -8.144 -6.479 -0.156 1.00 89.50 84 PHE A N 1
ATOM 667 C CA . PHE A 1 84 ? -7.930 -7.849 -0.620 1.00 89.50 84 PHE A CA 1
ATOM 668 C C . PHE A 1 84 ? -6.784 -7.928 -1.638 1.00 89.50 84 PHE A C 1
ATOM 670 O O . PHE A 1 84 ? -5.908 -8.784 -1.518 1.00 89.50 84 PHE A O 1
ATOM 677 N N . GLN A 1 85 ? -6.733 -7.000 -2.5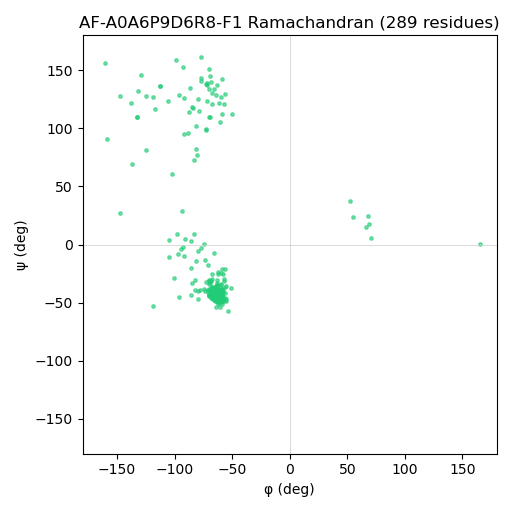97 1.00 89.56 85 GLN A N 1
ATOM 678 C CA . GLN A 1 85 ? -5.641 -6.915 -3.568 1.00 89.56 85 GLN A CA 1
ATOM 679 C C .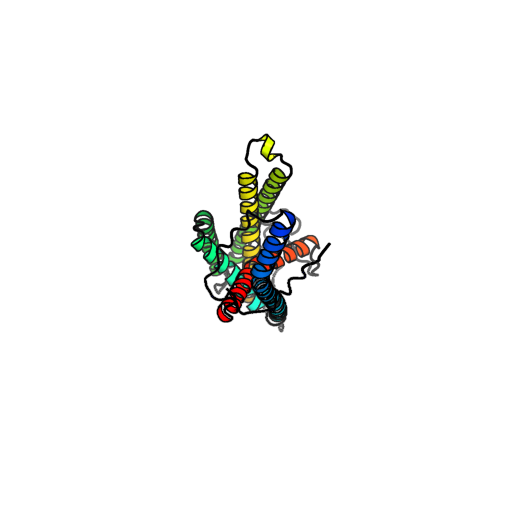 GLN A 1 85 ? -4.296 -6.609 -2.907 1.00 89.56 85 GLN A C 1
ATOM 681 O O . GLN A 1 85 ? -3.316 -7.281 -3.221 1.00 89.56 85 GLN A O 1
ATOM 686 N N . MET A 1 86 ? -4.241 -5.667 -1.957 1.00 87.69 86 MET A N 1
ATOM 687 C CA . MET A 1 86 ? -3.016 -5.383 -1.199 1.00 87.69 86 MET A CA 1
ATOM 688 C C . MET A 1 86 ? -2.483 -6.612 -0.460 1.00 87.69 86 MET A C 1
ATOM 690 O O . MET A 1 86 ? -1.286 -6.694 -0.213 1.00 87.69 86 MET A O 1
ATOM 694 N N . TRP A 1 87 ? -3.344 -7.571 -0.125 1.00 86.88 87 TRP A N 1
ATOM 695 C CA . TRP A 1 87 ? -2.956 -8.809 0.539 1.00 86.88 87 TRP A CA 1
ATOM 696 C C . TRP A 1 87 ? -2.510 -9.900 -0.450 1.00 86.88 87 TRP A C 1
ATOM 698 O O . TRP A 1 87 ? -1.496 -10.561 -0.227 1.00 86.88 87 TRP A O 1
ATOM 708 N N . VAL A 1 88 ? -3.238 -10.071 -1.561 1.00 88.12 88 VAL A N 1
ATOM 709 C CA . VAL A 1 88 ? -3.009 -11.140 -2.554 1.00 88.12 88 VAL A CA 1
ATOM 710 C C . VAL A 1 88 ? -1.860 -10.828 -3.512 1.00 88.12 88 VAL A C 1
ATOM 712 O O . VAL A 1 88 ? -1.080 -11.721 -3.845 1.00 88.12 88 VAL A O 1
ATOM 715 N N . VAL A 1 89 ? -1.734 -9.580 -3.964 1.00 88.19 89 VAL A N 1
ATOM 716 C CA . VAL A 1 89 ? -0.745 -9.200 -4.984 1.00 88.19 89 VAL A CA 1
ATOM 717 C C . VAL A 1 89 ? 0.693 -9.430 -4.490 1.00 88.19 89 VAL A C 1
ATOM 719 O O . VAL A 1 89 ? 1.440 -10.139 -5.170 1.00 88.19 89 VAL A O 1
ATOM 722 N N . PRO A 1 90 ? 1.106 -8.946 -3.301 1.00 85.31 90 PRO A N 1
ATOM 723 C CA . PRO A 1 90 ? 2.452 -9.208 -2.789 1.00 85.31 90 PRO A CA 1
ATOM 724 C C . PRO A 1 90 ? 2.707 -10.693 -2.527 1.00 85.31 90 PRO A C 1
ATOM 726 O O . PRO A 1 90 ? 3.814 -11.174 -2.761 1.00 85.31 90 PRO A O 1
ATOM 729 N N . LEU A 1 91 ? 1.693 -11.448 -2.093 1.00 85.94 91 LEU A N 1
ATOM 730 C CA . LEU A 1 91 ? 1.802 -12.899 -1.934 1.00 85.94 91 LEU A CA 1
ATOM 731 C C . LEU A 1 91 ? 2.125 -13.603 -3.250 1.00 85.94 91 LEU A C 1
ATOM 733 O O . LEU A 1 91 ? 3.043 -14.420 -3.305 1.00 85.94 91 LEU A O 1
ATOM 737 N N . TYR A 1 92 ? 1.395 -13.271 -4.314 1.00 88.69 92 TYR A N 1
ATOM 738 C CA . TYR A 1 92 ? 1.620 -13.854 -5.631 1.00 88.69 92 TYR A CA 1
ATOM 739 C C . TYR A 1 92 ? 3.063 -13.622 -6.104 1.00 88.69 92 TYR A C 1
ATOM 741 O O . TYR A 1 92 ? 3.756 -14.568 -6.487 1.00 88.69 92 TYR A O 1
ATOM 749 N N . PHE A 1 93 ? 3.547 -12.379 -6.009 1.00 86.69 93 PHE A N 1
ATOM 750 C CA . PHE A 1 93 ? 4.915 -12.048 -6.408 1.00 86.69 93 PHE A CA 1
ATOM 751 C C . PHE A 1 93 ? 5.967 -12.708 -5.516 1.00 86.69 93 PHE A C 1
ATOM 753 O O . PHE A 1 93 ? 6.958 -13.220 -6.026 1.00 86.69 93 PHE A O 1
ATOM 760 N N . THR A 1 94 ? 5.763 -12.743 -4.201 1.00 86.88 94 THR A N 1
ATOM 761 C CA . THR A 1 94 ? 6.756 -13.301 -3.266 1.00 86.88 94 THR A CA 1
ATOM 762 C C . THR A 1 94 ? 6.904 -14.811 -3.388 1.00 86.88 94 THR A C 1
ATOM 764 O O . THR A 1 94 ? 8.023 -15.314 -3.271 1.00 86.88 94 THR A O 1
ATOM 767 N N . VAL A 1 95 ? 5.822 -15.529 -3.705 1.00 87.75 95 VAL A N 1
ATOM 768 C CA . VAL A 1 95 ? 5.879 -16.962 -4.032 1.00 87.75 95 VAL A CA 1
ATOM 769 C C . VAL A 1 95 ? 6.605 -17.183 -5.361 1.00 87.75 95 VAL A C 1
ATOM 771 O O . VAL A 1 95 ? 7.498 -18.026 -5.425 1.00 87.75 95 VAL A O 1
ATOM 774 N N . LYS A 1 96 ? 6.285 -16.398 -6.401 1.00 87.38 96 LYS A N 1
ATOM 775 C CA . LYS A 1 96 ? 6.919 -16.511 -7.728 1.00 87.38 96 LYS A CA 1
ATOM 776 C C . LYS A 1 96 ? 8.413 -16.162 -7.710 1.00 87.38 96 LYS A C 1
ATOM 778 O O . LYS A 1 96 ? 9.192 -16.781 -8.425 1.00 87.38 96 LYS A O 1
ATOM 783 N N . LEU A 1 97 ? 8.810 -15.182 -6.899 1.00 87.62 97 LEU A N 1
ATOM 784 C CA . LEU A 1 97 ? 10.191 -14.701 -6.765 1.00 87.62 97 LEU A CA 1
ATOM 785 C C . LEU A 1 97 ? 10.985 -15.428 -5.661 1.00 87.62 97 LEU A C 1
ATOM 787 O O . LEU A 1 97 ? 12.117 -15.046 -5.374 1.00 87.62 97 LEU A O 1
ATOM 791 N N . HIS A 1 98 ? 10.410 -16.458 -5.024 1.00 87.56 98 HIS A N 1
ATOM 792 C CA . HIS A 1 98 ? 11.028 -17.223 -3.929 1.00 87.56 98 HIS A CA 1
ATOM 793 C C . HIS A 1 98 ? 11.565 -16.359 -2.767 1.00 87.56 98 HIS A C 1
ATOM 795 O O . HIS A 1 98 ? 12.581 -16.666 -2.137 1.00 87.56 98 HIS A O 1
ATOM 801 N N . TRP A 1 99 ? 10.857 -15.281 -2.428 1.00 86.94 99 TRP A N 1
ATOM 802 C CA . TRP A 1 99 ? 11.199 -14.393 -1.313 1.00 86.94 99 TRP A CA 1
ATOM 803 C C . TRP A 1 99 ? 10.690 -14.931 0.032 1.00 86.94 99 TRP A C 1
ATOM 805 O O . TRP A 1 99 ? 9.764 -14.403 0.652 1.00 86.94 99 TRP A O 1
ATOM 815 N N . TRP A 1 100 ? 11.351 -15.981 0.526 1.00 87.50 100 TRP A N 1
ATOM 816 C CA . TRP A 1 100 ? 10.972 -16.694 1.755 1.00 87.50 100 TRP A CA 1
ATOM 817 C C . TRP A 1 100 ? 10.955 -15.824 3.020 1.00 87.50 100 TRP A C 1
ATOM 819 O O . TRP A 1 100 ? 10.115 -16.026 3.896 1.00 87.50 100 TRP A O 1
ATOM 829 N N . ARG A 1 101 ? 11.851 -14.831 3.117 1.00 87.44 101 ARG A N 1
ATOM 830 C CA . ARG A 1 101 ? 11.921 -13.909 4.268 1.00 87.44 101 ARG A CA 1
ATOM 831 C C . ARG A 1 101 ? 10.641 -13.085 4.407 1.00 87.44 101 ARG A C 1
ATOM 833 O O . ARG A 1 101 ? 10.072 -13.015 5.494 1.00 87.44 101 ARG A O 1
ATOM 840 N N . PHE A 1 102 ? 10.179 -12.507 3.296 1.00 88.31 102 PHE A N 1
ATOM 841 C CA . PHE A 1 102 ? 8.935 -11.744 3.256 1.00 88.31 102 PHE A CA 1
ATOM 842 C C . PHE A 1 102 ? 7.753 -12.643 3.611 1.00 88.31 102 PHE A C 1
ATOM 844 O O . PHE A 1 102 ? 6.949 -12.278 4.462 1.00 88.31 102 PHE A O 1
ATOM 851 N N . LEU A 1 103 ? 7.687 -13.835 3.007 1.00 89.88 103 LEU A N 1
ATOM 852 C CA . LEU A 1 103 ? 6.591 -14.776 3.221 1.00 89.88 103 LEU A CA 1
ATOM 853 C C . LEU A 1 103 ? 6.450 -15.170 4.700 1.00 89.88 103 LEU A C 1
ATOM 855 O O . LEU A 1 103 ? 5.340 -15.175 5.226 1.00 89.88 103 LEU A O 1
ATOM 859 N N . GLY A 1 104 ? 7.562 -15.434 5.394 1.00 90.69 104 GLY A N 1
ATOM 860 C CA . GLY A 1 104 ? 7.547 -15.755 6.824 1.00 90.69 104 GLY A CA 1
ATOM 861 C C . GLY A 1 104 ? 6.980 -14.623 7.690 1.00 90.69 104 GLY A C 1
ATOM 862 O O . GLY A 1 104 ? 6.071 -14.853 8.489 1.00 90.69 104 GLY A O 1
ATOM 863 N N . ILE A 1 105 ? 7.470 -13.391 7.496 1.00 91.44 105 ILE A N 1
ATOM 864 C CA . ILE A 1 105 ? 6.975 -12.206 8.224 1.00 91.44 105 ILE A CA 1
ATOM 865 C C . ILE A 1 105 ? 5.499 -11.958 7.894 1.00 91.44 105 ILE A C 1
ATOM 867 O O . ILE A 1 105 ? 4.697 -11.693 8.789 1.00 91.44 105 ILE A O 1
ATOM 871 N N . TRP A 1 106 ? 5.133 -12.096 6.621 1.00 92.31 106 TRP A N 1
ATOM 872 C CA . TRP A 1 106 ? 3.778 -11.882 6.139 1.00 92.31 106 TRP A CA 1
ATOM 873 C C . TRP A 1 106 ? 2.793 -12.872 6.763 1.00 92.31 106 TRP A C 1
ATOM 875 O O . TRP A 1 106 ? 1.728 -12.451 7.211 1.00 92.31 106 TRP A O 1
ATOM 885 N N . ILE A 1 107 ? 3.138 -14.164 6.851 1.00 92.00 107 ILE A N 1
ATOM 886 C CA . ILE A 1 107 ? 2.273 -15.188 7.464 1.00 92.00 107 ILE A CA 1
ATOM 887 C C . ILE A 1 107 ? 2.060 -14.875 8.945 1.00 92.00 107 ILE A C 1
ATOM 889 O O . ILE A 1 107 ? 0.928 -14.914 9.427 1.00 92.00 107 ILE A O 1
ATOM 893 N N . PHE A 1 108 ? 3.131 -14.526 9.660 1.00 93.06 108 PHE A N 1
ATOM 894 C CA . PHE A 1 108 ? 3.054 -14.176 11.076 1.00 93.06 108 PHE A CA 1
ATOM 895 C C . PHE A 1 108 ? 2.183 -12.936 11.315 1.00 93.06 108 PHE A C 1
ATOM 897 O O . PHE A 1 108 ? 1.253 -12.970 12.125 1.00 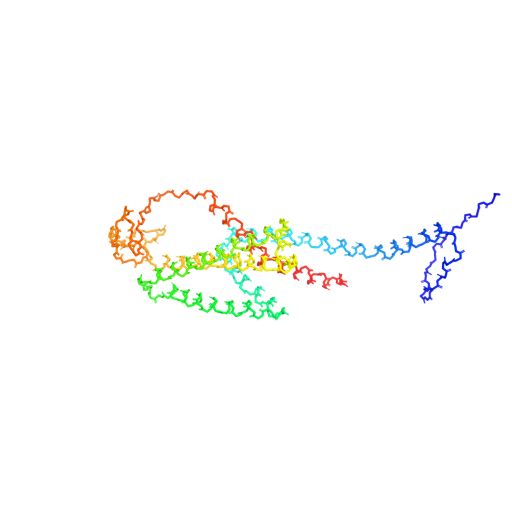93.06 108 PHE A O 1
ATOM 904 N N . PHE A 1 109 ? 2.433 -11.862 10.562 1.00 92.56 109 PHE A N 1
ATOM 905 C CA . PHE A 1 109 ? 1.646 -10.632 10.616 1.00 92.56 109 PHE A CA 1
ATOM 906 C C . PHE A 1 109 ? 0.164 -10.894 10.316 1.00 92.56 109 PHE A C 1
ATOM 908 O O . PHE A 1 109 ? -0.721 -10.428 11.038 1.00 92.56 109 PHE A O 1
ATOM 915 N N . SER A 1 110 ? -0.102 -11.677 9.274 1.00 92.19 110 SER A N 1
ATOM 916 C CA . SER A 1 110 ? -1.439 -12.058 8.828 1.00 92.19 110 SER A CA 1
ATOM 917 C C . SER A 1 110 ? -2.191 -12.885 9.863 1.00 92.19 110 SER A C 1
ATOM 919 O O . SER A 1 110 ? -3.362 -12.615 10.121 1.00 92.19 110 SER A O 1
ATOM 921 N N . ALA A 1 111 ? -1.526 -13.845 10.508 1.00 93.75 111 ALA A N 1
ATOM 922 C CA . ALA A 1 111 ? -2.130 -14.669 11.549 1.00 93.75 111 ALA A CA 1
ATOM 923 C C . ALA A 1 111 ? -2.551 -13.833 12.769 1.00 93.75 111 ALA A C 1
ATOM 925 O O . ALA A 1 111 ? -3.676 -13.973 13.255 1.00 93.75 111 ALA A O 1
ATOM 926 N N . ILE A 1 112 ? -1.684 -12.928 13.241 1.00 93.69 112 ILE A N 1
ATOM 927 C CA . ILE A 1 112 ? -2.012 -12.080 14.397 1.00 93.69 112 ILE A CA 1
ATOM 928 C C . ILE A 1 112 ? -3.085 -11.056 14.032 1.00 93.69 112 ILE A C 1
ATOM 930 O O . ILE A 1 112 ? -4.045 -10.881 14.783 1.00 93.69 112 ILE A O 1
ATOM 934 N N . THR A 1 113 ? -2.973 -10.418 12.867 1.00 91.56 113 THR A N 1
ATOM 935 C CA . THR A 1 113 ? -3.973 -9.446 12.406 1.00 91.56 113 THR A CA 1
ATOM 936 C C . THR A 1 113 ? -5.337 -10.113 12.243 1.00 91.56 113 THR A C 1
ATOM 938 O O . THR A 1 113 ? -6.323 -9.596 12.759 1.00 91.56 113 THR A O 1
ATOM 941 N N . ALA A 1 114 ? -5.401 -11.316 11.663 1.00 91.62 114 ALA A N 1
ATOM 942 C CA . ALA A 1 114 ? -6.636 -12.092 11.576 1.00 91.62 114 ALA A CA 1
ATOM 943 C C . ALA A 1 114 ? -7.219 -12.422 12.960 1.00 91.62 114 ALA A C 1
ATOM 945 O O . ALA A 1 114 ? -8.429 -12.305 13.154 1.00 91.62 114 ALA A O 1
ATOM 946 N N . PHE A 1 115 ? -6.386 -12.777 13.943 1.00 93.25 115 PHE A N 1
ATOM 947 C CA . PHE A 1 115 ? -6.837 -13.011 15.319 1.00 93.25 115 PHE A CA 1
ATOM 948 C C . PHE A 1 115 ? -7.425 -11.746 15.969 1.00 93.25 115 PHE A C 1
ATOM 950 O O . PHE A 1 115 ? -8.495 -11.801 16.587 1.00 93.25 115 PHE A O 1
ATOM 957 N N . VAL A 1 116 ? -6.765 -10.597 15.809 1.00 91.75 116 VAL A N 1
ATOM 958 C CA . VAL A 1 116 ? -7.227 -9.307 16.348 1.00 91.75 116 VAL A CA 1
ATOM 959 C C . VAL A 1 116 ? -8.522 -8.860 15.663 1.00 91.75 116 VAL A C 1
ATOM 961 O O . VAL A 1 116 ? -9.487 -8.511 16.347 1.00 91.75 116 VAL A O 1
ATOM 964 N N . THR A 1 117 ? -8.597 -8.954 14.334 1.00 89.62 117 THR A N 1
ATOM 965 C CA . THR A 1 117 ? -9.808 -8.648 13.556 1.00 89.62 117 THR A CA 1
ATOM 966 C C . THR A 1 117 ? -10.953 -9.603 13.891 1.00 89.62 117 THR A C 1
ATOM 968 O O . THR A 1 117 ? -12.100 -9.172 14.031 1.00 89.62 117 THR A O 1
ATOM 971 N N . PHE A 1 118 ? -10.674 -10.891 14.105 1.00 90.38 118 PHE A N 1
ATOM 972 C CA . PHE A 1 118 ? -11.678 -11.845 14.572 1.00 90.38 118 PHE A CA 1
ATOM 973 C C . PHE A 1 118 ? -12.238 -11.417 15.929 1.00 90.38 118 PHE A C 1
ATOM 975 O O . PHE A 1 118 ? -13.450 -11.334 16.099 1.00 90.38 118 PHE A O 1
ATOM 982 N N . ARG A 1 119 ? -11.385 -11.054 16.892 1.00 88.19 119 ARG A N 1
ATOM 983 C CA . ARG A 1 119 ? -11.840 -10.546 18.197 1.00 88.19 119 ARG A CA 1
ATOM 984 C C . ARG A 1 119 ? -12.682 -9.271 18.062 1.00 88.19 119 ARG A C 1
ATOM 986 O O . ARG A 1 119 ? -13.673 -9.156 18.780 1.00 88.19 119 ARG A O 1
ATOM 993 N N . ALA A 1 120 ? -12.328 -8.366 17.146 1.00 86.94 120 ALA A N 1
ATOM 994 C CA . ALA A 1 120 ? -13.050 -7.115 16.887 1.00 86.94 120 ALA A CA 1
ATOM 995 C C . ALA A 1 120 ? -14.429 -7.309 16.224 1.00 86.94 120 ALA A C 1
ATOM 997 O O . ALA A 1 120 ? -15.339 -6.520 16.458 1.00 86.94 120 ALA A O 1
ATOM 998 N N . THR A 1 121 ? -14.599 -8.358 15.413 1.00 86.00 121 THR A N 1
ATOM 999 C CA . THR A 1 121 ? -15.835 -8.621 14.646 1.00 86.00 121 THR A CA 1
ATOM 1000 C C . THR A 1 121 ? -16.839 -9.521 15.376 1.00 86.00 121 THR A C 1
ATOM 1002 O O . THR A 1 121 ? -17.987 -9.657 14.944 1.00 86.00 121 THR A O 1
ATOM 1005 N N . ARG A 1 122 ? -16.448 -10.137 16.500 1.00 83.88 122 ARG A N 1
ATOM 1006 C CA . ARG A 1 122 ? -17.325 -11.011 17.294 1.00 83.88 122 ARG A CA 1
ATOM 1007 C C . ARG A 1 122 ? -18.394 -10.214 18.044 1.00 83.88 122 ARG A C 1
ATOM 1009 O O . ARG A 1 122 ? -18.122 -9.179 18.644 1.00 83.88 122 ARG A O 1
ATOM 1016 N N . LYS A 1 123 ? -19.611 -10.765 18.064 1.00 80.81 123 LYS A N 1
ATOM 1017 C CA . LYS A 1 123 ? -20.756 -10.250 18.827 1.00 80.81 123 LYS A CA 1
ATOM 1018 C C . LYS A 1 123 ? -21.119 -11.230 19.956 1.00 80.81 123 LYS A C 1
ATOM 1020 O O . LYS A 1 123 ? -21.172 -12.430 19.679 1.00 80.81 123 LYS A O 1
ATOM 1025 N N . PRO A 1 124 ? -21.399 -10.761 21.189 1.00 77.12 124 PRO A N 1
ATOM 1026 C CA . PRO A 1 124 ? -21.246 -9.383 21.670 1.00 77.12 124 PRO A CA 1
ATOM 1027 C C . PRO A 1 124 ? -19.766 -8.981 21.815 1.00 77.12 124 PRO A C 1
ATOM 1029 O O . PRO A 1 124 ? -18.909 -9.826 22.075 1.00 77.12 124 PRO A O 1
ATOM 1032 N N . LEU A 1 125 ? -19.467 -7.688 21.652 1.00 78.44 125 LEU A N 1
ATOM 1033 C CA . LEU A 1 125 ? -18.106 -7.168 21.792 1.00 78.44 125 LEU A CA 1
ATOM 1034 C C . LEU A 1 125 ? -17.694 -7.168 23.273 1.00 78.44 125 LEU A C 1
ATOM 1036 O O . LEU A 1 125 ? -18.360 -6.563 24.112 1.00 78.44 125 LEU A O 1
ATOM 1040 N N . VAL A 1 126 ? -16.587 -7.837 23.599 1.00 79.69 126 VAL A N 1
ATOM 1041 C CA . VAL A 1 126 ? -16.020 -7.823 24.958 1.00 79.69 126 VAL A CA 1
ATOM 1042 C C . VAL A 1 126 ? -15.403 -6.447 25.236 1.00 79.69 126 VAL A C 1
ATOM 1044 O O . VAL A 1 126 ? -14.689 -5.908 24.394 1.00 79.69 126 VAL A O 1
ATOM 1047 N N . GLN A 1 127 ? -15.623 -5.896 26.433 1.00 74.12 127 GLN A N 1
ATOM 1048 C CA . GLN A 1 127 ? -15.175 -4.545 26.816 1.00 74.12 127 GLN A CA 1
ATOM 1049 C C . GLN A 1 127 ? -13.654 -4.325 26.688 1.00 74.12 127 GLN A C 1
ATOM 1051 O O . GLN A 1 127 ? -13.212 -3.226 26.381 1.00 74.12 127 GLN A O 1
ATOM 1056 N N . THR A 1 128 ? -12.825 -5.359 26.859 1.00 80.56 128 THR A N 1
ATOM 1057 C CA . THR A 1 128 ? -11.358 -5.250 26.719 1.00 80.56 128 THR A CA 1
ATOM 1058 C C . THR A 1 128 ? -10.866 -5.307 25.269 1.00 80.56 128 THR A C 1
ATOM 1060 O O . THR A 1 128 ? -9.714 -4.959 25.003 1.00 80.56 128 THR A O 1
ATOM 1063 N N . THR A 1 129 ? -11.716 -5.723 24.323 1.00 84.88 129 THR A N 1
ATOM 1064 C CA . THR A 1 129 ? -11.337 -5.924 22.917 1.00 84.88 129 THR A CA 1
ATOM 1065 C C . THR A 1 129 ? -10.857 -4.639 22.239 1.00 84.88 129 THR A C 1
ATOM 1067 O O . THR A 1 129 ? -9.778 -4.695 21.650 1.00 84.88 129 THR A O 1
ATOM 1070 N N . PRO A 1 130 ? -11.542 -3.479 22.339 1.00 83.38 130 PRO A N 1
ATOM 1071 C CA . PRO A 1 130 ? -11.063 -2.258 21.697 1.00 83.38 130 PRO A CA 1
ATOM 1072 C C . PRO A 1 130 ? -9.647 -1.879 22.129 1.00 83.38 130 PRO A C 1
ATOM 1074 O O . PRO A 1 130 ? -8.815 -1.569 21.285 1.00 83.38 130 PRO A O 1
ATOM 1077 N N . ARG A 1 131 ? -9.320 -2.002 23.425 1.00 84.19 131 ARG A N 1
ATOM 1078 C CA . ARG A 1 131 ? -7.963 -1.704 23.917 1.00 84.19 131 ARG A CA 1
ATOM 1079 C C . ARG A 1 131 ? -6.905 -2.597 23.277 1.00 84.19 131 ARG A C 1
ATOM 1081 O O . ARG A 1 131 ? -5.847 -2.105 22.903 1.00 84.19 131 ARG A O 1
ATOM 1088 N N . LEU A 1 132 ? -7.184 -3.898 23.153 1.00 87.06 132 LEU A N 1
ATOM 1089 C CA . LEU A 1 132 ? -6.277 -4.846 22.502 1.00 87.06 132 LEU A CA 1
ATOM 1090 C C . LEU A 1 132 ? -6.054 -4.468 21.033 1.00 87.06 132 LEU A C 1
ATOM 1092 O O . LEU A 1 132 ? -4.915 -4.437 20.577 1.00 87.06 132 LEU A O 1
ATOM 1096 N N . VAL A 1 133 ? -7.140 -4.159 20.322 1.00 89.06 133 VAL A N 1
ATOM 1097 C CA . VAL A 1 133 ? -7.122 -3.785 18.903 1.00 89.06 133 VAL A CA 1
ATOM 1098 C C . VAL A 1 133 ? -6.294 -2.514 18.691 1.00 89.06 133 VAL A C 1
ATOM 1100 O O . VAL A 1 133 ? -5.375 -2.519 17.876 1.00 89.06 133 VAL A O 1
ATOM 1103 N N . TYR A 1 134 ? -6.542 -1.459 19.476 1.00 86.06 134 TYR A N 1
ATOM 1104 C CA . TYR A 1 134 ? -5.770 -0.217 19.385 1.00 86.06 134 TYR A CA 1
ATOM 1105 C C . TYR A 1 134 ? -4.297 -0.409 19.754 1.00 86.06 134 TYR A C 1
ATOM 1107 O O . TYR A 1 134 ? -3.436 0.114 19.054 1.00 86.06 134 TYR A O 1
ATOM 1115 N N . LYS A 1 135 ? -3.980 -1.176 20.808 1.00 87.44 135 LYS A N 1
ATOM 1116 C CA . LYS A 1 135 ? -2.581 -1.452 21.188 1.00 87.44 135 LYS A CA 1
ATOM 1117 C C . LYS A 1 135 ? -1.834 -2.225 20.105 1.00 87.44 135 LYS A C 1
ATOM 1119 O O . LYS A 1 135 ? -0.677 -1.909 19.844 1.00 87.44 135 LYS A O 1
ATOM 1124 N N . TRP A 1 136 ? -2.483 -3.208 19.479 1.00 91.50 136 TRP A N 1
ATOM 1125 C CA . TRP A 1 136 ? -1.891 -3.984 18.391 1.00 91.50 136 TRP A CA 1
ATOM 1126 C C . TRP A 1 136 ? -1.587 -3.114 17.171 1.00 91.50 136 TRP A C 1
ATOM 1128 O O . TRP A 1 136 ? -0.441 -3.081 16.728 1.00 91.50 136 TRP A O 1
ATOM 1138 N N . PHE A 1 137 ? -2.574 -2.372 16.663 1.00 90.06 137 PHE A N 1
ATOM 1139 C CA . PHE A 1 137 ? -2.354 -1.516 15.496 1.00 90.06 137 PHE A CA 1
ATOM 1140 C C . PHE A 1 137 ? -1.332 -0.414 15.798 1.00 90.06 137 PHE A C 1
ATOM 1142 O O . PHE A 1 137 ? -0.352 -0.286 15.077 1.00 90.06 137 PHE A O 1
ATOM 1149 N N . LEU A 1 138 ? -1.422 0.250 16.956 1.00 86.50 138 LEU A N 1
ATOM 1150 C CA . LEU A 1 138 ? -0.434 1.258 17.356 1.00 86.50 138 LEU A CA 1
ATOM 1151 C C . LEU A 1 138 ? 0.999 0.700 17.458 1.00 86.50 138 LEU A C 1
ATOM 1153 O O . LEU A 1 138 ? 1.960 1.412 17.163 1.00 86.50 138 LEU A O 1
ATOM 1157 N N . LEU A 1 139 ? 1.165 -0.553 17.892 1.00 91.00 139 LEU A N 1
ATOM 1158 C CA . LEU A 1 139 ? 2.471 -1.213 17.923 1.00 91.00 139 LEU A CA 1
ATOM 1159 C C . LEU A 1 139 ? 3.032 -1.385 16.507 1.00 91.00 139 LEU A C 1
ATOM 1161 O O . LEU A 1 139 ? 4.186 -1.029 16.265 1.00 91.00 139 LEU A O 1
ATOM 1165 N N . ILE A 1 140 ? 2.221 -1.900 15.582 1.00 90.94 140 ILE A N 1
ATOM 1166 C CA . ILE A 1 140 ? 2.619 -2.073 14.182 1.00 90.94 140 ILE A CA 1
ATOM 1167 C C . ILE A 1 140 ? 2.926 -0.722 13.535 1.00 90.94 140 ILE A C 1
ATOM 1169 O O . ILE A 1 140 ? 3.963 -0.616 12.886 1.00 90.94 140 ILE A O 1
ATOM 1173 N N . TYR A 1 141 ? 2.126 0.315 13.795 1.00 88.75 141 TYR A N 1
ATOM 1174 C CA . TYR A 1 141 ? 2.370 1.678 13.315 1.00 88.75 141 TYR A CA 1
ATOM 1175 C C . TYR A 1 141 ? 3.739 2.197 13.747 1.00 88.75 141 TYR A C 1
ATOM 1177 O O . TYR A 1 141 ? 4.500 2.738 12.948 1.00 88.75 141 TYR A O 1
ATOM 1185 N N . LYS A 1 142 ? 4.099 2.004 15.020 1.00 89.00 142 LYS A N 1
ATOM 1186 C CA . LYS A 1 142 ? 5.408 2.429 15.534 1.00 89.00 142 LYS A CA 1
ATOM 1187 C C . LYS A 1 142 ? 6.553 1.668 14.870 1.00 89.00 142 LYS A C 1
ATOM 1189 O O . LYS A 1 142 ? 7.566 2.279 14.532 1.00 89.00 142 LYS A O 1
ATOM 1194 N N . ILE A 1 143 ? 6.395 0.358 14.672 1.00 92.81 143 ILE A N 1
ATOM 1195 C CA . ILE A 1 143 ? 7.402 -0.481 14.010 1.00 92.81 143 ILE A CA 1
ATOM 1196 C C . ILE A 1 143 ? 7.542 -0.090 12.537 1.00 92.81 143 ILE A C 1
ATOM 1198 O O . ILE A 1 143 ? 8.665 0.066 12.061 1.00 92.81 143 ILE A O 1
ATOM 1202 N N . SER A 1 144 ? 6.437 0.093 11.818 1.00 91.88 144 SER A N 1
ATOM 1203 C CA . SER A 1 144 ? 6.432 0.436 10.394 1.00 91.88 144 SER A CA 1
ATOM 1204 C C . SER A 1 144 ? 7.015 1.830 10.160 1.00 91.88 144 SER A C 1
ATOM 1206 O O . SER A 1 144 ? 7.883 1.996 9.301 1.00 91.88 144 SER A O 1
ATOM 1208 N N . TYR A 1 145 ? 6.649 2.799 11.003 1.00 88.44 145 TYR A N 1
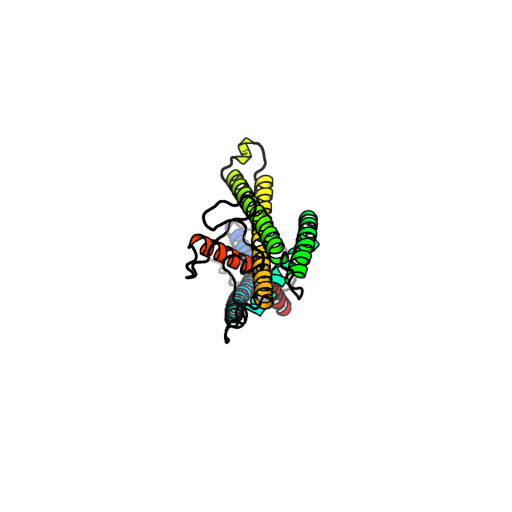ATOM 1209 C CA . TYR A 1 145 ? 7.196 4.154 10.988 1.00 88.44 145 TYR A CA 1
ATOM 1210 C C . TYR A 1 145 ? 8.702 4.181 11.283 1.00 88.44 145 TYR A C 1
ATOM 1212 O O . TYR A 1 145 ? 9.470 4.767 10.520 1.00 88.44 145 TYR A O 1
ATOM 1220 N N . ALA A 1 146 ? 9.151 3.495 12.343 1.00 93.31 146 ALA A N 1
ATOM 1221 C CA . ALA A 1 146 ? 10.574 3.395 12.670 1.00 93.31 146 ALA A CA 1
ATOM 1222 C C . ALA A 1 146 ? 11.367 2.717 11.541 1.00 93.31 146 ALA A C 1
ATOM 1224 O O . ALA A 1 146 ? 12.415 3.213 11.131 1.00 93.31 146 ALA A O 1
ATOM 1225 N N . THR A 1 147 ? 10.836 1.621 10.995 1.00 94.00 147 THR A N 1
ATOM 1226 C CA . THR A 1 147 ? 11.428 0.890 9.864 1.00 94.00 147 THR A CA 1
ATOM 1227 C C . THR A 1 147 ? 11.544 1.779 8.624 1.00 94.00 147 THR A C 1
ATOM 1229 O O . THR A 1 147 ? 12.588 1.785 7.973 1.00 94.00 147 THR A O 1
ATOM 1232 N N . GLY A 1 148 ? 10.516 2.582 8.329 1.00 92.81 148 GLY A N 1
ATOM 1233 C CA . GLY A 1 148 ? 10.519 3.545 7.228 1.00 92.81 148 GLY A CA 1
ATOM 1234 C C . GLY A 1 148 ? 11.575 4.640 7.394 1.00 92.81 148 GLY A C 1
ATOM 1235 O O . GLY A 1 148 ? 12.303 4.934 6.448 1.00 92.81 148 GLY A O 1
ATOM 1236 N N . ILE A 1 149 ? 11.727 5.194 8.602 1.00 92.75 149 ILE A N 1
ATOM 1237 C CA . ILE A 1 149 ? 12.784 6.175 8.895 1.00 92.75 149 ILE A CA 1
ATOM 1238 C C . ILE A 1 149 ? 14.168 5.548 8.719 1.00 92.75 149 ILE A C 1
ATOM 1240 O O . ILE A 1 149 ? 15.023 6.134 8.059 1.00 92.75 149 ILE A O 1
ATOM 1244 N N . VAL A 1 150 ? 14.396 4.355 9.277 1.00 95.00 150 VAL A N 1
ATOM 1245 C CA . VAL A 1 150 ? 15.685 3.658 9.150 1.00 95.00 150 VAL A CA 1
ATOM 1246 C C . VAL A 1 150 ? 15.994 3.353 7.682 1.00 95.00 150 VAL A C 1
ATOM 1248 O O . VAL A 1 150 ? 17.118 3.586 7.241 1.00 95.00 150 VAL A O 1
ATOM 1251 N N . GLY A 1 151 ? 15.003 2.909 6.905 1.00 94.50 151 GLY A N 1
ATOM 1252 C CA . GLY A 1 151 ? 15.151 2.689 5.466 1.00 94.50 151 GLY A CA 1
ATOM 1253 C C . GLY A 1 151 ? 15.498 3.971 4.706 1.00 94.50 151 GLY A C 1
ATOM 1254 O O . GLY A 1 151 ? 16.432 3.975 3.906 1.00 94.50 151 GLY A O 1
ATOM 1255 N N . TYR A 1 152 ? 14.818 5.083 5.001 1.00 92.94 152 TYR A N 1
ATOM 1256 C CA . TYR A 1 152 ? 15.120 6.385 4.398 1.00 92.94 152 TYR A CA 1
ATOM 1257 C C . TYR A 1 152 ? 16.547 6.836 4.717 1.00 92.94 152 TYR A C 1
ATOM 1259 O O . TYR A 1 152 ? 17.291 7.227 3.818 1.00 92.94 152 TYR A O 1
ATOM 1267 N N . MET A 1 153 ? 16.952 6.730 5.984 1.00 93.31 153 MET A N 1
ATOM 1268 C CA . MET A 1 153 ? 18.307 7.070 6.415 1.00 93.31 153 MET A CA 1
ATOM 1269 C C . MET A 1 153 ? 19.355 6.191 5.726 1.00 93.31 153 MET A C 1
ATOM 1271 O O . MET A 1 153 ? 20.383 6.714 5.305 1.00 93.31 153 MET A O 1
ATOM 1275 N N . ALA A 1 154 ? 19.091 4.892 5.548 1.00 91.56 154 ALA A N 1
ATOM 1276 C CA . ALA A 1 154 ? 19.977 3.985 4.819 1.00 91.56 154 ALA A CA 1
ATOM 1277 C C . ALA A 1 154 ? 20.118 4.380 3.337 1.00 91.56 154 ALA A C 1
ATOM 1279 O O . ALA A 1 154 ? 21.236 4.461 2.828 1.00 91.56 154 ALA A O 1
ATOM 1280 N N . VAL A 1 155 ? 19.015 4.716 2.658 1.00 93.06 155 VAL A N 1
ATOM 1281 C CA . VAL A 1 155 ? 19.068 5.206 1.270 1.00 93.06 155 VAL A CA 1
ATOM 1282 C C . VAL A 1 155 ? 19.839 6.525 1.187 1.00 93.06 155 VAL A C 1
ATOM 1284 O O . VAL A 1 155 ? 20.753 6.642 0.372 1.00 93.06 155 VAL A O 1
ATOM 1287 N N . MET A 1 156 ? 19.551 7.494 2.061 1.00 92.06 156 MET A N 1
ATOM 1288 C CA . MET A 1 156 ? 20.285 8.767 2.097 1.00 92.06 156 MET A CA 1
ATOM 1289 C C . MET A 1 156 ? 21.781 8.551 2.340 1.00 92.06 156 MET A C 1
ATOM 1291 O O . MET A 1 156 ? 22.615 9.131 1.648 1.00 92.06 156 MET A O 1
ATOM 1295 N N . PHE A 1 157 ? 22.133 7.662 3.264 1.00 89.62 157 PHE A N 1
ATOM 1296 C CA . PHE A 1 157 ? 23.515 7.299 3.553 1.00 89.62 157 PHE A CA 1
ATOM 1297 C C . PHE A 1 157 ? 24.249 6.726 2.328 1.00 89.62 157 PHE A C 1
ATOM 1299 O O . PHE A 1 157 ? 25.416 7.057 2.096 1.00 89.62 157 PHE A O 1
ATOM 1306 N N . THR A 1 158 ? 23.566 5.922 1.505 1.00 89.00 158 THR A N 1
ATOM 1307 C CA . THR A 1 158 ? 24.130 5.443 0.232 1.00 89.00 158 THR A CA 1
ATOM 1308 C C . THR A 1 158 ? 24.243 6.523 -0.838 1.00 89.00 158 THR A C 1
ATOM 1310 O O . THR A 1 158 ? 25.279 6.597 -1.498 1.00 89.00 158 THR A O 1
ATOM 1313 N N . LEU A 1 159 ? 23.242 7.397 -0.978 1.00 88.19 159 LEU A N 1
ATOM 1314 C CA . LEU A 1 159 ? 23.228 8.454 -1.995 1.00 88.19 159 LEU A CA 1
ATOM 1315 C C . LEU A 1 159 ? 24.287 9.533 -1.754 1.00 88.19 159 LEU A C 1
ATOM 1317 O O . LEU A 1 159 ? 24.900 10.006 -2.707 1.00 88.19 159 LEU A O 1
ATOM 1321 N N . PHE A 1 160 ? 24.561 9.885 -0.495 1.00 89.62 160 PHE A N 1
ATOM 1322 C CA . PHE A 1 160 ? 25.639 10.821 -0.152 1.00 89.62 160 PHE A CA 1
ATOM 1323 C C . PHE A 1 160 ? 27.045 10.210 -0.273 1.00 89.62 160 PHE A C 1
ATOM 1325 O O . PHE A 1 160 ? 28.033 10.876 0.031 1.00 89.62 160 PHE A O 1
ATOM 1332 N N . GLY A 1 161 ? 27.164 8.940 -0.675 1.00 83.69 161 GLY A N 1
ATOM 1333 C CA . GLY A 1 161 ? 28.451 8.259 -0.810 1.00 83.69 161 GLY A CA 1
ATOM 1334 C C . GLY A 1 161 ? 29.133 7.942 0.524 1.00 83.69 161 GLY A C 1
ATOM 1335 O O . GLY A 1 161 ? 30.242 7.415 0.524 1.00 83.69 161 GLY A O 1
ATOM 1336 N N . LEU A 1 162 ? 28.476 8.186 1.666 1.00 82.94 162 LEU A N 1
ATOM 1337 C CA . LEU A 1 162 ? 29.006 7.848 2.993 1.00 82.94 162 LEU A CA 1
ATOM 1338 C C . LEU A 1 162 ? 29.210 6.335 3.151 1.00 82.94 162 LEU A C 1
ATOM 1340 O O . LEU A 1 162 ? 30.096 5.906 3.881 1.00 82.94 162 LEU A O 1
ATOM 1344 N N . ASN A 1 163 ? 28.465 5.528 2.394 1.00 78.88 163 ASN A N 1
ATOM 1345 C CA . ASN A 1 163 ? 28.638 4.078 2.311 1.00 78.88 163 ASN A CA 1
ATOM 1346 C C . ASN A 1 163 ? 30.053 3.649 1.865 1.00 78.88 163 ASN A C 1
ATOM 1348 O O . ASN A 1 163 ? 30.587 2.643 2.339 1.00 78.88 163 ASN A O 1
ATOM 1352 N N . LEU A 1 164 ? 30.705 4.465 1.023 1.00 76.56 164 LEU A N 1
ATOM 1353 C CA . LEU A 1 164 ? 32.074 4.229 0.551 1.00 76.56 164 LEU A CA 1
ATOM 1354 C C . LEU A 1 164 ? 33.101 4.370 1.684 1.00 76.56 164 LEU A C 1
ATOM 1356 O O . LEU A 1 164 ? 34.109 3.662 1.678 1.00 76.56 164 LEU A O 1
ATOM 1360 N N . LEU A 1 165 ? 32.828 5.218 2.688 1.00 83.38 165 LEU A N 1
ATOM 1361 C CA . LEU A 1 165 ? 33.691 5.397 3.863 1.00 83.38 165 LEU A CA 1
ATOM 1362 C C . LEU A 1 165 ? 33.796 4.109 4.693 1.00 83.38 165 LEU A C 1
ATOM 1364 O O . LEU A 1 165 ? 34.837 3.831 5.283 1.00 83.38 165 LEU A O 1
ATOM 1368 N N . PHE A 1 166 ? 32.740 3.293 4.685 1.00 82.19 166 PHE A N 1
ATOM 1369 C CA . PHE A 1 166 ? 32.674 2.016 5.396 1.00 82.19 166 PHE A CA 1
ATOM 1370 C C . PHE A 1 166 ? 32.987 0.811 4.498 1.00 82.19 166 PHE A C 1
ATOM 1372 O O . PHE A 1 166 ? 32.826 -0.326 4.935 1.00 82.19 166 PHE A O 1
ATOM 1379 N N . ARG A 1 167 ? 33.456 1.037 3.257 1.00 81.94 167 ARG A N 1
ATOM 1380 C CA . ARG A 1 167 ? 33.741 -0.009 2.250 1.00 81.94 167 ARG A CA 1
ATOM 1381 C C . ARG A 1 167 ? 32.556 -0.934 1.946 1.00 81.94 167 ARG A C 1
ATOM 1383 O O . ARG A 1 167 ? 32.748 -2.051 1.470 1.00 81.94 167 ARG A O 1
ATOM 1390 N N . ILE A 1 168 ? 31.338 -0.475 2.195 1.00 85.06 168 ILE A N 1
ATOM 1391 C CA . ILE A 1 168 ? 30.130 -1.199 1.819 1.00 85.06 168 ILE A CA 1
ATOM 1392 C C . ILE A 1 168 ? 29.808 -0.802 0.382 1.00 85.06 168 ILE A C 1
ATOM 1394 O O . ILE A 1 168 ? 29.873 0.375 0.008 1.00 85.06 168 ILE A O 1
ATOM 1398 N N . LYS A 1 169 ? 29.479 -1.788 -0.449 1.00 87.25 169 LYS A N 1
ATOM 1399 C CA . LYS A 1 169 ? 29.149 -1.510 -1.839 1.00 87.25 169 LYS A CA 1
ATOM 1400 C C . LYS A 1 169 ? 27.824 -0.735 -1.933 1.00 87.25 169 LYS A C 1
ATOM 1402 O O . LYS A 1 169 ? 26.888 -1.045 -1.193 1.00 87.25 169 LYS A O 1
ATOM 1407 N N . PRO A 1 170 ? 27.713 0.259 -2.836 1.00 86.88 170 PRO A N 1
ATOM 1408 C CA . PRO A 1 170 ? 26.472 1.013 -3.027 1.00 86.88 170 PRO A CA 1
ATOM 1409 C C . PRO A 1 170 ? 25.264 0.131 -3.361 1.00 86.88 170 PRO A C 1
ATOM 1411 O O . PRO A 1 170 ? 24.183 0.412 -2.856 1.00 86.88 170 PRO A O 1
ATOM 1414 N N . GLU A 1 171 ? 25.470 -0.942 -4.135 1.00 87.81 171 GLU A N 1
ATOM 1415 C CA . GLU A 1 171 ? 24.447 -1.946 -4.473 1.00 87.81 171 GLU A CA 1
ATOM 1416 C C . GLU A 1 171 ? 23.783 -2.531 -3.215 1.00 87.81 171 GLU A C 1
ATOM 1418 O O . GLU A 1 171 ? 22.589 -2.341 -3.001 1.00 87.81 171 GLU A O 1
ATOM 1423 N N . ASP A 1 172 ? 24.576 -3.113 -2.312 1.00 88.38 172 ASP A N 1
ATOM 1424 C CA . ASP A 1 172 ? 24.072 -3.772 -1.102 1.00 88.38 172 ASP A CA 1
ATOM 1425 C C . ASP A 1 172 ? 23.361 -2.790 -0.157 1.00 88.38 172 ASP A C 1
ATOM 1427 O O . ASP A 1 172 ? 22.352 -3.119 0.474 1.00 88.38 172 ASP A O 1
ATOM 1431 N N . GLY A 1 173 ? 23.885 -1.565 -0.044 1.00 88.12 173 GLY A N 1
ATOM 1432 C CA . GLY A 1 173 ? 23.297 -0.540 0.816 1.00 88.12 173 GLY A CA 1
ATOM 1433 C C . GLY A 1 173 ? 21.967 -0.003 0.274 1.00 88.12 173 GLY A C 1
ATOM 1434 O O . GLY A 1 173 ? 21.034 0.213 1.055 1.00 88.12 173 GLY A O 1
ATOM 1435 N N . MET A 1 174 ? 21.858 0.180 -1.047 1.00 90.38 174 MET A N 1
ATOM 1436 C CA . MET A 1 174 ? 20.606 0.583 -1.691 1.00 90.38 174 MET A CA 1
ATOM 1437 C C . MET A 1 174 ? 19.558 -0.522 -1.586 1.00 90.38 174 MET A C 1
ATOM 1439 O O . MET A 1 174 ? 18.432 -0.233 -1.180 1.00 90.38 174 MET A O 1
ATOM 1443 N N . ASP A 1 175 ? 19.925 -1.776 -1.853 1.00 90.38 175 ASP A N 1
ATOM 1444 C CA . ASP A 1 175 ? 19.012 -2.919 -1.742 1.00 90.38 175 ASP A CA 1
ATOM 1445 C C . ASP A 1 175 ? 18.464 -3.068 -0.320 1.00 90.38 175 ASP A C 1
ATOM 1447 O O . ASP A 1 175 ? 17.259 -3.262 -0.122 1.00 90.38 175 ASP A O 1
ATOM 1451 N N . PHE A 1 176 ? 19.324 -2.912 0.690 1.00 90.94 176 PHE A N 1
ATOM 1452 C CA . PHE A 1 176 ? 18.913 -2.927 2.091 1.00 90.94 176 PHE A CA 1
ATOM 1453 C C . PHE A 1 176 ? 17.972 -1.761 2.435 1.00 90.94 176 PHE A C 1
ATOM 1455 O O . PHE A 1 176 ? 16.916 -1.975 3.041 1.00 90.94 176 PHE A O 1
ATOM 1462 N N . GLY A 1 177 ? 18.320 -0.537 2.022 1.00 92.62 177 GLY A N 1
ATOM 1463 C CA . GLY A 1 177 ? 17.522 0.661 2.288 1.00 92.62 177 GLY A CA 1
ATOM 1464 C C . GLY A 1 177 ? 16.148 0.630 1.614 1.00 92.62 177 GLY A C 1
ATOM 1465 O O . GLY A 1 177 ? 15.132 0.885 2.268 1.00 92.62 177 GLY A O 1
ATOM 1466 N N . ILE A 1 178 ? 16.094 0.250 0.336 1.00 92.56 178 ILE A N 1
ATOM 1467 C CA . ILE A 1 178 ? 14.848 0.112 -0.430 1.00 92.56 178 ILE A CA 1
ATOM 1468 C C . ILE A 1 178 ? 13.986 -1.013 0.148 1.00 92.56 178 ILE A C 1
ATOM 1470 O O . ILE A 1 178 ? 12.779 -0.830 0.307 1.00 92.56 178 ILE A O 1
ATOM 1474 N N . SER A 1 179 ? 14.585 -2.144 0.532 1.00 91.25 179 SER A N 1
ATOM 1475 C CA . SER A 1 179 ? 13.849 -3.242 1.172 1.00 91.25 179 SER A CA 1
ATOM 1476 C C . SER A 1 179 ? 13.190 -2.798 2.479 1.00 91.25 179 SER A C 1
ATOM 1478 O O . SER A 1 179 ? 12.011 -3.074 2.698 1.00 91.25 179 SER A O 1
ATOM 1480 N N . LEU A 1 180 ? 13.913 -2.076 3.343 1.00 93.06 180 LEU A N 1
ATOM 1481 C CA . LEU A 1 180 ? 13.359 -1.529 4.589 1.00 93.06 180 LEU A CA 1
ATOM 1482 C C . LEU A 1 180 ? 12.236 -0.522 4.332 1.00 93.06 180 LEU A C 1
ATOM 1484 O O . LEU A 1 180 ? 11.194 -0.599 4.984 1.00 93.06 180 LEU A O 1
ATOM 1488 N N . LEU A 1 181 ? 12.415 0.386 3.369 1.00 92.75 181 LEU A N 1
ATOM 1489 C CA . LEU A 1 181 ? 11.366 1.326 2.968 1.00 92.75 181 LEU A CA 1
ATOM 1490 C C . LEU A 1 181 ? 10.116 0.596 2.482 1.00 92.75 181 LEU A C 1
ATOM 1492 O O . LEU A 1 181 ? 9.011 0.938 2.901 1.00 92.75 181 LEU A O 1
ATOM 1496 N N . PHE A 1 182 ? 10.286 -0.435 1.653 1.00 91.00 182 PHE A N 1
ATOM 1497 C CA . PHE A 1 182 ? 9.181 -1.263 1.190 1.00 91.00 182 PHE A CA 1
ATOM 1498 C C . 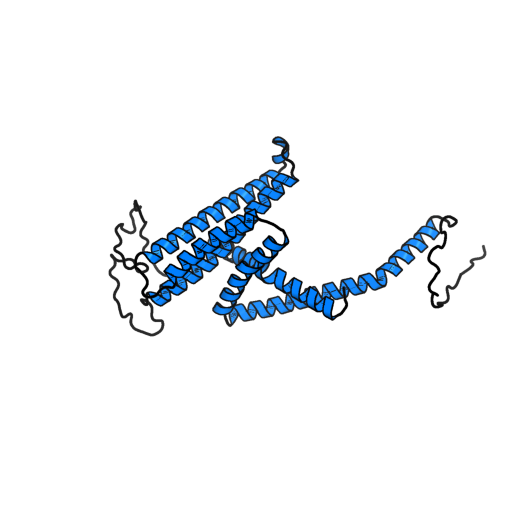PHE A 1 182 ? 8.452 -1.924 2.363 1.00 91.00 182 PHE A C 1
ATOM 1500 O O . PHE A 1 182 ? 7.234 -1.804 2.446 1.00 91.00 182 PHE A O 1
ATOM 1507 N N . TYR A 1 183 ? 9.167 -2.548 3.306 1.00 90.69 183 TYR A N 1
ATOM 1508 C CA . TYR A 1 183 ? 8.548 -3.154 4.490 1.00 90.69 183 TYR A CA 1
ATOM 1509 C C . TYR A 1 183 ? 7.792 -2.135 5.350 1.00 90.69 183 TYR A C 1
ATOM 1511 O O . TYR A 1 183 ? 6.647 -2.388 5.728 1.00 90.69 183 TYR A O 1
ATOM 1519 N N . GLY A 1 184 ? 8.409 -0.988 5.645 1.00 91.88 184 GLY A N 1
ATOM 1520 C CA . GLY A 1 184 ? 7.796 0.062 6.457 1.00 91.88 184 GLY A CA 1
ATOM 1521 C C . GLY A 1 184 ? 6.532 0.626 5.810 1.00 91.88 184 GLY A C 1
ATOM 1522 O O . GLY A 1 184 ? 5.482 0.690 6.447 1.00 91.88 184 GLY A O 1
ATOM 1523 N N . LEU A 1 185 ? 6.597 0.965 4.522 1.00 90.00 185 LEU A N 1
ATOM 1524 C CA . LEU A 1 185 ? 5.454 1.516 3.796 1.00 90.00 185 LEU A CA 1
ATOM 1525 C C . LEU A 1 185 ? 4.356 0.472 3.575 1.00 90.00 185 LEU A C 1
ATOM 1527 O O . LEU A 1 185 ? 3.188 0.765 3.815 1.00 90.00 185 LEU A O 1
ATOM 1531 N N . TYR A 1 186 ? 4.704 -0.750 3.168 1.00 90.25 186 TYR A N 1
ATOM 1532 C CA . TYR A 1 186 ? 3.731 -1.808 2.897 1.00 90.25 186 TYR A CA 1
ATOM 1533 C C . TYR A 1 186 ? 2.907 -2.161 4.140 1.00 90.25 186 TYR A C 1
ATOM 1535 O O . TYR A 1 186 ? 1.676 -2.101 4.099 1.00 90.25 186 TYR A O 1
ATOM 1543 N N . TYR A 1 187 ? 3.572 -2.479 5.257 1.00 91.00 187 TYR A N 1
ATOM 1544 C CA . TYR A 1 187 ? 2.865 -2.810 6.493 1.00 91.00 187 TYR A CA 1
ATOM 1545 C C . TYR A 1 187 ? 2.157 -1.593 7.097 1.00 91.00 187 TYR A C 1
ATOM 1547 O O . TYR A 1 187 ? 1.083 -1.767 7.664 1.00 91.00 187 TYR A O 1
ATOM 1555 N N . GLY A 1 188 ? 2.689 -0.376 6.924 1.00 89.56 188 GLY A N 1
ATOM 1556 C CA . GLY A 1 188 ? 2.031 0.856 7.372 1.00 89.56 188 GLY A CA 1
ATOM 1557 C C . GLY A 1 188 ? 0.722 1.157 6.630 1.00 89.56 188 GLY A C 1
ATOM 1558 O O . GLY A 1 188 ? -0.271 1.517 7.260 1.00 89.56 188 GLY A O 1
ATOM 1559 N N . VAL A 1 189 ? 0.677 0.967 5.304 1.00 88.12 189 VAL A N 1
ATOM 1560 C CA . VAL A 1 189 ? -0.578 1.107 4.539 1.00 88.12 189 VAL A CA 1
ATOM 1561 C C . VAL A 1 189 ? -1.570 0.011 4.933 1.00 88.12 189 VAL A C 1
ATOM 1563 O O . VAL A 1 189 ? -2.737 0.301 5.195 1.00 88.12 189 VAL A O 1
ATOM 1566 N N . LEU A 1 190 ? -1.107 -1.242 4.990 1.00 89.44 190 LEU A N 1
ATOM 1567 C CA . LEU A 1 190 ? -1.957 -2.397 5.275 1.00 89.44 190 LEU A CA 1
ATOM 1568 C C . LEU A 1 190 ? -2.610 -2.294 6.661 1.00 89.44 190 LEU A C 1
ATOM 1570 O O . LEU A 1 190 ? -3.813 -2.499 6.804 1.00 89.44 190 LEU A O 1
ATOM 1574 N N . GLU A 1 191 ? -1.826 -1.948 7.678 1.00 88.75 191 GLU A N 1
ATOM 1575 C CA . GLU A 1 191 ? -2.294 -1.759 9.050 1.00 88.75 191 GLU A CA 1
ATOM 1576 C C . GLU A 1 191 ? -3.352 -0.657 9.158 1.00 88.75 191 GLU A C 1
ATOM 1578 O O . GLU A 1 191 ? -4.391 -0.886 9.776 1.00 88.75 191 GLU A O 1
ATOM 1583 N N . ARG A 1 192 ? -3.128 0.505 8.531 1.00 86.25 192 ARG A N 1
ATOM 1584 C CA . ARG A 1 192 ? -4.087 1.619 8.538 1.00 86.25 192 ARG A CA 1
ATOM 1585 C C . ARG A 1 192 ? -5.464 1.178 8.033 1.00 86.25 192 ARG A C 1
ATOM 1587 O O . ARG A 1 192 ? -6.470 1.467 8.680 1.00 86.25 192 ARG A O 1
ATOM 1594 N N . ASP A 1 193 ? -5.503 0.451 6.918 1.00 84.88 193 ASP A N 1
ATOM 1595 C CA . ASP A 1 193 ? -6.757 -0.018 6.319 1.00 84.88 193 ASP A CA 1
ATOM 1596 C C . ASP A 1 193 ? -7.451 -1.074 7.219 1.00 84.88 193 ASP A C 1
ATOM 1598 O O . ASP A 1 193 ? -8.678 -1.066 7.366 1.00 84.88 193 ASP A O 1
ATOM 1602 N N . PHE A 1 194 ? -6.690 -1.946 7.898 1.00 87.94 194 PHE A N 1
ATOM 1603 C CA . PHE A 1 194 ? -7.246 -2.870 8.901 1.00 87.94 194 PHE A CA 1
ATOM 1604 C C . PHE A 1 194 ? -7.751 -2.152 10.159 1.00 87.94 194 PHE A C 1
ATOM 1606 O O . PHE A 1 194 ? -8.777 -2.557 10.717 1.00 87.94 194 PHE A O 1
ATOM 1613 N N . ALA A 1 195 ? -7.064 -1.103 10.611 1.00 87.31 195 ALA A N 1
ATOM 1614 C CA . ALA A 1 195 ? -7.464 -0.314 11.767 1.00 87.31 195 ALA A CA 1
ATOM 1615 C C . ALA A 1 195 ? -8.785 0.426 11.503 1.00 87.31 195 ALA A C 1
ATOM 1617 O O . ALA A 1 195 ? -9.683 0.365 12.345 1.00 87.31 195 ALA A O 1
ATOM 1618 N N . GLU A 1 196 ? -8.938 1.040 10.323 1.00 82.50 196 GLU A N 1
ATOM 1619 C CA . GLU A 1 196 ? -10.188 1.677 9.877 1.00 82.50 196 GLU A CA 1
ATOM 1620 C C . GLU A 1 196 ? -11.335 0.657 9.826 1.00 82.50 196 GLU A C 1
ATOM 1622 O O . GLU A 1 196 ? -12.388 0.864 10.432 1.00 82.50 196 GLU A O 1
ATOM 1627 N N . MET A 1 197 ? -11.097 -0.511 9.217 1.00 84.00 197 MET A N 1
ATOM 1628 C CA . MET A 1 197 ? -12.088 -1.586 9.165 1.00 84.00 197 MET A CA 1
ATOM 1629 C C . MET A 1 197 ? -12.507 -2.064 10.564 1.00 84.00 197 MET A C 1
ATOM 1631 O O . MET A 1 197 ? -13.698 -2.212 10.845 1.00 84.00 197 MET A O 1
ATOM 1635 N N . CYS A 1 198 ? -11.547 -2.323 11.456 1.00 86.38 198 CYS A N 1
ATOM 1636 C CA . CYS A 1 198 ? -11.846 -2.770 12.816 1.00 86.38 198 CYS A CA 1
ATOM 1637 C C . CYS A 1 198 ? -12.597 -1.694 13.611 1.00 86.38 198 CYS A C 1
ATOM 1639 O O . CYS A 1 198 ? -13.520 -2.030 14.355 1.00 86.38 198 CYS A O 1
ATOM 1641 N N . ALA A 1 199 ? -12.235 -0.420 13.444 1.00 83.56 199 ALA A N 1
ATOM 1642 C CA . ALA A 1 199 ? -12.915 0.698 14.088 1.00 83.56 199 ALA A CA 1
ATOM 1643 C C . ALA A 1 199 ? -14.386 0.794 13.649 1.00 83.56 199 ALA A C 1
ATOM 1645 O O . ALA A 1 199 ? -15.263 0.878 14.511 1.00 83.56 199 ALA A O 1
ATOM 1646 N N . ASP A 1 200 ? -14.673 0.668 12.350 1.00 80.75 200 ASP A N 1
ATOM 1647 C CA . ASP A 1 200 ? -16.039 0.669 11.806 1.00 80.75 200 ASP A CA 1
ATOM 1648 C C . ASP A 1 200 ? -16.897 -0.490 12.349 1.00 80.75 200 ASP A C 1
ATOM 1650 O O . ASP A 1 200 ? -18.061 -0.310 12.741 1.00 80.75 200 ASP A O 1
ATOM 1654 N N . TYR A 1 201 ? -16.332 -1.701 12.413 1.00 80.44 201 TYR A N 1
ATOM 1655 C CA . TYR A 1 201 ? -17.033 -2.868 12.964 1.00 80.44 201 TYR A CA 1
ATOM 1656 C C . TYR A 1 201 ? -17.306 -2.735 14.466 1.00 80.44 201 TYR A C 1
ATOM 1658 O O . TYR A 1 201 ? -18.400 -3.077 14.931 1.00 80.44 201 TYR A O 1
ATOM 1666 N N . MET A 1 202 ? -16.345 -2.216 15.233 1.00 83.12 202 MET A N 1
ATOM 1667 C CA . MET A 1 202 ? -16.536 -1.980 16.665 1.00 83.12 202 MET A CA 1
ATOM 1668 C C . MET A 1 202 ? -17.574 -0.879 16.905 1.00 83.12 202 MET A C 1
ATOM 1670 O O . MET A 1 202 ? -18.506 -1.092 17.681 1.00 83.12 202 MET A O 1
ATOM 1674 N N . ALA A 1 203 ? -17.483 0.250 16.196 1.00 75.94 203 ALA A N 1
ATOM 1675 C CA . ALA A 1 203 ? -18.420 1.366 16.323 1.00 75.94 203 ALA A CA 1
ATOM 1676 C C . ALA A 1 203 ? -19.869 0.947 16.019 1.00 75.94 203 ALA A C 1
ATOM 1678 O O . ALA A 1 203 ? -20.782 1.247 16.792 1.00 75.94 203 ALA A O 1
ATOM 1679 N N . SER A 1 204 ? -20.078 0.176 14.945 1.00 76.88 204 SER A N 1
ATOM 1680 C CA . SER A 1 204 ? -21.405 -0.347 14.584 1.00 76.88 204 SER A CA 1
ATOM 1681 C C . SER A 1 204 ? -21.954 -1.385 15.571 1.00 76.88 204 SER A C 1
ATOM 1683 O O . SER A 1 204 ? -23.170 -1.529 15.695 1.00 76.88 204 SER A O 1
ATOM 1685 N N . THR A 1 205 ? -21.087 -2.096 16.297 1.00 72.75 205 THR A N 1
ATOM 1686 C CA . THR A 1 205 ? -21.490 -3.105 17.293 1.00 72.75 205 THR A CA 1
ATOM 1687 C C . THR A 1 205 ? -21.795 -2.492 18.660 1.00 72.75 205 THR A C 1
ATOM 1689 O O . THR A 1 205 ? -22.671 -2.984 19.371 1.00 72.75 205 THR A O 1
ATOM 1692 N N . ILE A 1 206 ? -21.094 -1.420 19.035 1.00 69.81 206 ILE A N 1
ATOM 1693 C CA . ILE A 1 206 ? -21.257 -0.741 20.326 1.00 69.81 206 ILE A CA 1
ATOM 1694 C C . ILE A 1 206 ? -22.581 0.051 20.385 1.00 69.81 206 ILE A C 1
ATOM 1696 O O . ILE A 1 206 ? -23.205 0.125 21.444 1.00 69.81 206 ILE A O 1
ATOM 1700 N N . GLY A 1 207 ? -23.053 0.588 19.253 1.00 57.81 207 GLY A N 1
ATOM 1701 C CA . GLY A 1 207 ? -24.433 1.073 19.107 1.00 57.81 207 GLY A CA 1
ATOM 1702 C C . GLY A 1 207 ? -24.803 2.336 19.900 1.00 57.81 207 GLY A C 1
ATOM 1703 O O . GLY A 1 207 ? -25.989 2.604 20.067 1.00 57.81 207 GLY A O 1
ATOM 1704 N N . PHE A 1 208 ? -23.836 3.129 20.382 1.00 53.19 208 PHE A N 1
ATOM 1705 C CA . PHE A 1 208 ? -24.127 4.419 21.039 1.00 53.19 208 PHE A CA 1
ATOM 1706 C C . PHE A 1 208 ? -24.546 5.530 20.060 1.00 53.19 208 PHE A C 1
ATOM 1708 O O . PHE A 1 208 ? -25.085 6.544 20.492 1.00 53.19 208 PHE A O 1
ATOM 1715 N N . TYR A 1 209 ? -24.346 5.333 18.752 1.00 50.19 209 TYR A N 1
ATOM 1716 C CA . TYR A 1 209 ? -24.757 6.267 17.705 1.00 50.19 209 TYR A CA 1
ATOM 1717 C C . TYR A 1 209 ? -25.796 5.617 16.787 1.00 50.19 209 TYR A C 1
ATOM 1719 O O . TYR A 1 209 ? -25.502 4.651 16.085 1.00 50.19 209 TYR A O 1
ATOM 1727 N N . SER A 1 210 ? -27.010 6.172 16.776 1.00 39.12 210 SER A N 1
ATOM 1728 C CA . SER A 1 210 ? -28.010 5.940 15.732 1.00 39.12 210 SER A CA 1
ATOM 1729 C C . SER A 1 210 ? -28.072 7.190 14.862 1.00 39.12 210 SER A C 1
ATOM 1731 O O . SER A 1 210 ? -28.322 8.279 15.372 1.00 39.12 210 SER A O 1
ATOM 1733 N N . ALA A 1 211 ? -27.867 7.054 13.551 1.00 42.78 211 ALA A N 1
ATOM 1734 C CA . ALA A 1 211 ? -27.947 8.179 12.613 1.00 42.78 211 ALA A CA 1
ATOM 1735 C C . ALA A 1 211 ? -29.370 8.776 12.487 1.00 42.78 211 ALA A C 1
ATOM 1737 O O . ALA A 1 211 ? -29.540 9.794 11.825 1.00 42.78 211 ALA A O 1
ATOM 1738 N N . CYS A 1 212 ? -30.393 8.158 13.097 1.00 39.34 212 CYS A N 1
ATOM 1739 C CA . CYS A 1 212 ? -31.801 8.569 12.994 1.00 39.34 212 CYS A CA 1
ATOM 1740 C C . CYS A 1 212 ? -32.637 8.305 14.269 1.00 39.34 212 CYS A C 1
ATOM 1742 O O . CYS A 1 212 ? -33.849 8.127 14.177 1.00 39.34 212 CYS A O 1
ATOM 1744 N N . GLY A 1 213 ? -32.051 8.265 15.472 1.00 43.66 213 GLY A N 1
ATOM 1745 C CA . GLY A 1 213 ? -32.846 8.038 16.689 1.00 43.66 213 GLY A CA 1
ATOM 1746 C C . GLY A 1 213 ? -32.175 8.473 17.987 1.00 43.66 213 GLY A C 1
ATOM 1747 O O . GLY A 1 213 ? -30.951 8.555 18.057 1.00 43.66 213 GLY A O 1
ATOM 1748 N N . MET A 1 214 ? -32.994 8.742 19.014 1.00 38.75 214 MET A N 1
ATOM 1749 C CA . MET A 1 214 ? -32.523 9.092 20.359 1.00 38.75 214 MET A CA 1
ATOM 1750 C C . MET A 1 214 ? -31.591 7.996 20.907 1.00 38.75 214 MET A C 1
ATOM 1752 O O . MET A 1 214 ? -31.963 6.818 20.871 1.00 38.75 214 MET A O 1
ATOM 1756 N N . PRO A 1 215 ? -30.397 8.354 21.416 1.00 47.66 215 PRO A N 1
ATOM 1757 C CA . PRO A 1 215 ? -29.449 7.389 21.957 1.00 47.66 215 PRO A CA 1
ATOM 1758 C C . PRO A 1 215 ? -30.071 6.660 23.153 1.00 47.66 215 PRO A C 1
ATOM 1760 O O . PRO A 1 215 ? -30.463 7.269 24.143 1.00 47.66 215 PRO A O 1
ATOM 1763 N N . THR A 1 216 ? -30.161 5.332 23.075 1.00 50.56 216 THR A N 1
ATOM 1764 C CA . THR A 1 216 ? -30.824 4.496 24.092 1.00 50.56 216 THR A CA 1
ATOM 1765 C C . THR A 1 216 ? -29.991 4.283 25.361 1.00 50.56 216 THR A C 1
ATOM 1767 O O . THR A 1 216 ? -30.447 3.614 26.285 1.00 50.56 216 THR A O 1
ATOM 1770 N N . LYS A 1 217 ? -28.755 4.796 25.418 1.00 54.28 217 LYS A N 1
ATOM 1771 C CA . LYS A 1 217 ? -27.850 4.654 26.568 1.00 54.28 217 LYS A CA 1
ATOM 1772 C C . LYS A 1 217 ? -27.133 5.972 26.852 1.00 54.28 217 LYS A C 1
ATOM 1774 O O . LYS A 1 217 ? -26.415 6.478 25.996 1.00 54.28 217 LYS A O 1
ATOM 1779 N N . HIS A 1 218 ? -27.312 6.490 28.065 1.00 53.44 218 HIS A N 1
ATOM 1780 C CA . HIS A 1 218 ? -26.573 7.637 28.584 1.00 53.44 218 HIS A CA 1
ATOM 1781 C C . HIS A 1 218 ? -25.193 7.168 29.069 1.00 53.44 218 HIS A C 1
ATOM 1783 O O . HIS A 1 218 ? -25.107 6.242 29.878 1.00 53.44 218 HIS A O 1
ATOM 1789 N N . LEU A 1 219 ? -24.119 7.773 28.563 1.00 61.84 219 LEU A N 1
ATOM 1790 C CA . LEU A 1 219 ? -22.748 7.472 28.976 1.00 61.84 219 LEU A CA 1
ATOM 1791 C C . LEU A 1 219 ? -22.355 8.416 30.121 1.00 61.84 219 LEU A C 1
ATOM 1793 O O . LEU A 1 219 ? -22.496 9.627 29.993 1.00 61.84 219 LEU A O 1
ATOM 1797 N N . SER A 1 220 ? -21.902 7.876 31.251 1.00 59.00 220 SER A N 1
ATOM 1798 C CA . SER A 1 220 ? -21.346 8.672 32.352 1.00 59.00 220 SER A CA 1
ATOM 1799 C C . SER A 1 220 ? -19.918 9.121 32.031 1.00 59.00 220 SER A C 1
ATOM 1801 O O . SER A 1 220 ? -19.144 8.323 31.507 1.00 59.00 220 SER A O 1
ATOM 1803 N N . ASP A 1 221 ? -19.543 10.339 32.431 1.00 65.19 221 ASP A N 1
ATOM 1804 C CA . ASP A 1 221 ? -18.216 10.938 32.182 1.00 65.19 221 ASP A CA 1
ATOM 1805 C C . ASP A 1 221 ? -17.026 10.101 32.693 1.00 65.19 221 ASP A C 1
ATOM 1807 O O . ASP A 1 221 ? -15.912 10.240 32.198 1.00 65.19 221 ASP A O 1
ATOM 1811 N N . SER A 1 222 ? -17.252 9.196 33.648 1.00 64.12 222 SER A N 1
ATOM 1812 C CA . SER A 1 222 ? -16.241 8.285 34.197 1.00 64.12 222 SER A CA 1
ATOM 1813 C C . SER A 1 222 ? -16.055 6.990 33.398 1.00 64.12 222 SER A C 1
ATOM 1815 O O . SER A 1 222 ? -15.290 6.122 33.820 1.00 64.12 222 SER A O 1
ATOM 1817 N N . VAL A 1 223 ? -16.755 6.811 32.272 1.00 69.12 223 VAL A N 1
ATOM 1818 C CA . VAL A 1 223 ? -16.750 5.575 31.479 1.00 69.12 223 VAL A CA 1
ATOM 1819 C C . VAL A 1 223 ? -16.359 5.872 30.033 1.00 69.12 223 VAL A C 1
ATOM 1821 O O . VAL A 1 223 ? -16.949 6.713 29.363 1.00 69.12 223 VAL A O 1
ATOM 1824 N N . CYS A 1 224 ? -15.369 5.142 29.520 1.00 68.19 224 CYS A N 1
ATOM 1825 C CA . CYS A 1 224 ? -14.891 5.302 28.152 1.00 68.19 224 CYS A CA 1
ATOM 1826 C C . CYS A 1 224 ? -15.984 4.944 27.129 1.00 68.19 224 CYS A C 1
ATOM 1828 O O . CYS A 1 224 ? -16.518 3.835 27.150 1.00 68.19 224 CYS A O 1
ATOM 1830 N N . ALA A 1 225 ? -16.244 5.839 26.171 1.00 65.12 225 ALA A N 1
ATOM 1831 C CA . ALA A 1 225 ? -17.251 5.655 25.118 1.00 65.12 225 ALA A CA 1
ATOM 1832 C C . ALA A 1 225 ? -16.981 4.462 24.184 1.00 65.12 225 ALA A C 1
ATOM 1834 O O . ALA A 1 225 ? -17.900 3.944 23.552 1.00 65.12 225 ALA A O 1
ATOM 1835 N N . VAL A 1 226 ? -15.719 4.034 24.088 1.00 66.12 226 VAL A N 1
ATOM 1836 C CA . VAL A 1 226 ? -15.283 2.996 23.149 1.00 66.12 226 VAL A CA 1
ATOM 1837 C C . VAL A 1 226 ? -15.239 1.619 23.809 1.00 66.12 226 VAL A C 1
ATOM 1839 O O . VAL A 1 226 ? -15.711 0.644 23.235 1.00 66.12 226 VAL A O 1
ATOM 1842 N N . CYS A 1 227 ? -14.689 1.512 25.021 1.00 63.19 227 CYS A N 1
ATOM 1843 C CA . CYS A 1 227 ? -14.536 0.224 25.710 1.00 63.19 227 CYS A CA 1
ATOM 1844 C C . CYS A 1 227 ? -15.535 0.005 26.858 1.00 63.19 227 CYS A C 1
ATOM 1846 O O . CYS A 1 227 ? -15.648 -1.109 27.366 1.00 63.19 227 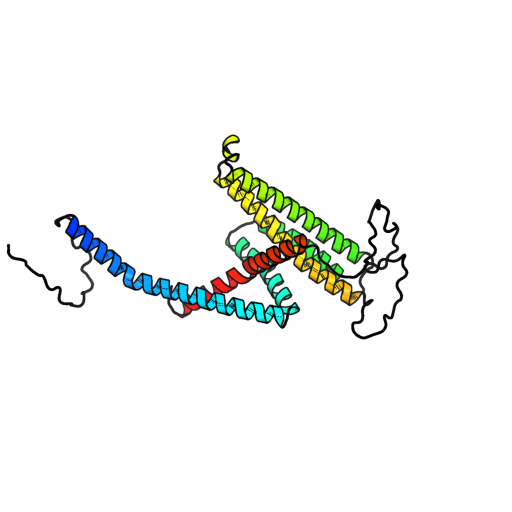CYS A O 1
ATOM 1848 N N . GLY A 1 228 ? -16.279 1.034 27.275 1.00 64.25 228 GLY A N 1
ATOM 1849 C CA . GLY A 1 228 ? -17.266 0.941 28.352 1.00 64.25 228 GLY A CA 1
ATOM 1850 C C . GLY A 1 228 ? -16.669 0.654 29.735 1.00 64.25 228 GLY A C 1
ATOM 1851 O O . GLY A 1 228 ? -17.403 0.246 30.632 1.00 64.25 228 GLY A O 1
ATOM 1852 N N . GLN A 1 229 ? -15.355 0.821 29.915 1.00 66.31 229 GLN A N 1
ATOM 1853 C CA . GLN A 1 229 ? -14.673 0.659 31.202 1.00 66.31 229 GLN A CA 1
ATOM 1854 C C . GLN A 1 229 ? -14.438 2.002 31.889 1.00 66.31 229 GLN A C 1
ATOM 1856 O O . GLN A 1 229 ? -14.420 3.046 31.236 1.00 66.31 229 GLN A O 1
ATOM 1861 N N . GLN A 1 230 ? -14.237 1.948 33.209 1.00 66.06 230 GLN A N 1
ATOM 1862 C CA . GLN A 1 230 ? -13.937 3.131 34.004 1.00 66.06 230 GLN A CA 1
ATOM 1863 C C . GLN A 1 230 ? -12.614 3.770 33.578 1.00 66.06 230 GLN A C 1
ATOM 1865 O O . GLN A 1 230 ? -11.625 3.082 33.304 1.00 66.06 230 GLN A O 1
ATOM 1870 N N . ILE A 1 231 ? -12.644 5.093 33.504 1.00 71.38 231 ILE A N 1
ATOM 1871 C CA . ILE A 1 231 ? -11.502 5.955 33.249 1.00 71.38 231 ILE A CA 1
ATOM 1872 C C . ILE A 1 231 ? -10.823 6.203 34.603 1.00 71.38 231 ILE A C 1
ATOM 1874 O O . ILE A 1 231 ? -11.452 6.729 35.515 1.00 71.38 231 ILE A O 1
ATOM 1878 N N . PHE A 1 232 ? -9.565 5.780 34.747 1.00 63.44 232 PHE A N 1
ATOM 1879 C CA . PHE A 1 232 ? -8.822 5.846 36.018 1.00 63.44 232 PHE A CA 1
ATOM 1880 C C . PHE A 1 232 ? -7.908 7.072 36.147 1.00 63.44 232 PHE A C 1
ATOM 1882 O O . PHE A 1 232 ? -7.328 7.280 37.205 1.00 63.44 232 PHE A O 1
ATOM 1889 N N . VAL A 1 233 ? -7.753 7.844 35.072 1.00 63.50 233 VAL A N 1
ATOM 1890 C CA . VAL A 1 233 ? -6.854 9.001 34.986 1.00 63.50 233 VAL A CA 1
ATOM 1891 C C . VAL A 1 233 ? -7.650 10.154 34.393 1.00 63.50 233 VAL A C 1
ATOM 1893 O O . VAL A 1 233 ? -8.362 9.950 33.410 1.00 63.50 233 VAL A O 1
ATOM 1896 N N . ASP A 1 234 ? -7.580 11.339 34.988 1.00 58.22 234 ASP A N 1
ATOM 1897 C CA . ASP A 1 234 ? -8.300 12.505 34.473 1.00 58.22 234 ASP A CA 1
ATOM 1898 C C . ASP A 1 234 ? -7.581 13.105 33.246 1.00 58.22 234 ASP A C 1
ATOM 1900 O O . ASP A 1 234 ? -6.407 12.836 33.001 1.00 58.22 234 ASP A O 1
ATOM 1904 N N . VAL A 1 235 ? -8.278 13.916 32.446 1.00 59.69 235 VAL A N 1
ATOM 1905 C CA . VAL A 1 235 ? -7.818 14.411 31.126 1.00 59.69 235 VAL A CA 1
ATOM 1906 C C . VAL A 1 235 ? -6.496 15.199 31.187 1.00 59.69 235 VAL A C 1
ATOM 1908 O O . VAL A 1 235 ? -5.798 15.326 30.183 1.00 59.69 235 VAL A O 1
ATOM 1911 N N . ASN A 1 236 ? -6.144 15.721 32.362 1.00 54.16 236 ASN A N 1
ATOM 1912 C CA . ASN A 1 236 ? -4.990 16.595 32.576 1.00 54.16 236 ASN A CA 1
ATOM 1913 C C . ASN A 1 236 ? -3.799 15.905 33.266 1.00 54.16 236 ASN A C 1
ATOM 1915 O O . ASN A 1 236 ? -2.814 16.580 33.562 1.00 54.16 236 ASN A O 1
ATOM 1919 N N . GLU A 1 237 ? -3.871 14.598 33.534 1.00 59.91 237 GLU A N 1
ATOM 1920 C CA . GLU A 1 237 ? -2.776 13.837 34.146 1.00 59.91 237 GLU A CA 1
ATOM 1921 C C . GLU A 1 237 ? -2.191 12.822 33.158 1.00 59.91 237 GLU A C 1
ATOM 1923 O O . GLU A 1 237 ? -2.916 12.111 32.459 1.00 59.91 237 GLU A O 1
ATOM 1928 N N . GLU A 1 238 ? -0.857 12.736 33.105 1.00 52.72 238 GLU A N 1
ATOM 1929 C CA . GLU A 1 238 ? -0.188 11.649 32.392 1.00 52.72 238 GLU A CA 1
ATOM 1930 C C . GLU A 1 238 ? -0.416 10.344 33.157 1.00 52.72 238 GLU A C 1
ATOM 1932 O O . GLU A 1 238 ? 0.085 10.123 34.262 1.00 52.72 238 GLU A O 1
ATOM 1937 N N . GLY A 1 239 ? -1.219 9.470 32.563 1.00 52.66 239 GLY A N 1
ATOM 1938 C CA . GLY A 1 239 ? -1.539 8.176 33.120 1.00 52.66 239 GLY A CA 1
ATOM 1939 C C . GLY A 1 239 ? -0.336 7.248 33.070 1.00 52.66 239 GLY A C 1
ATOM 1940 O O . GLY A 1 239 ? 0.282 7.059 32.026 1.00 52.66 239 GLY A O 1
ATOM 1941 N N . ILE A 1 240 ? -0.077 6.559 34.181 1.00 49.50 240 ILE A N 1
ATOM 1942 C CA . ILE A 1 240 ? 0.937 5.492 34.266 1.00 49.50 240 ILE A CA 1
ATOM 1943 C C . ILE A 1 240 ? 0.631 4.348 33.271 1.00 49.50 240 ILE A C 1
ATOM 1945 O O . ILE A 1 240 ? 1.533 3.620 32.861 1.00 49.50 240 ILE A O 1
ATOM 1949 N N . ILE A 1 241 ? -0.643 4.179 32.881 1.00 52.94 241 ILE A N 1
ATOM 1950 C CA . ILE A 1 241 ? -1.117 3.078 32.025 1.00 52.94 241 ILE A CA 1
ATOM 1951 C C . ILE A 1 241 ? -1.733 3.592 30.710 1.00 52.94 241 ILE A C 1
ATOM 1953 O O . ILE A 1 241 ? -1.340 3.120 29.644 1.00 52.94 241 ILE A O 1
ATOM 1957 N N . GLU A 1 242 ? -2.705 4.515 30.761 1.00 57.91 242 GLU A N 1
ATOM 1958 C CA . GLU A 1 242 ? -3.429 5.055 29.592 1.00 57.91 242 GLU A CA 1
ATOM 1959 C C . GLU A 1 242 ? -3.823 6.527 29.853 1.00 57.91 242 GLU A C 1
ATOM 1961 O O . GLU A 1 242 ? -4.423 6.818 30.886 1.00 57.91 242 GLU A O 1
ATOM 1966 N N . ASN A 1 243 ? -3.491 7.444 28.932 1.00 57.50 243 ASN A N 1
ATOM 1967 C CA . ASN A 1 243 ? -3.894 8.857 29.002 1.00 57.50 243 ASN A CA 1
ATOM 1968 C C . ASN A 1 243 ? -5.359 9.025 28.588 1.00 57.50 243 ASN A C 1
ATOM 1970 O O . ASN A 1 243 ? -5.812 8.415 27.611 1.00 57.50 243 ASN A O 1
ATOM 1974 N N . THR A 1 244 ? -6.080 9.896 29.287 1.00 52.28 244 THR A N 1
ATOM 1975 C CA . THR A 1 244 ? -7.478 10.207 28.983 1.00 52.28 244 THR A CA 1
ATOM 1976 C C . THR A 1 244 ? -7.557 11.463 28.134 1.00 52.28 244 THR A C 1
ATOM 1978 O O . THR A 1 244 ? -7.017 12.500 28.491 1.00 52.28 244 THR A O 1
ATOM 1981 N N . TYR A 1 245 ? -8.281 11.394 27.021 1.00 59.47 245 TYR A N 1
ATOM 1982 C CA . TYR A 1 245 ? -8.534 12.552 26.168 1.00 59.47 245 TYR A CA 1
ATOM 1983 C C . TYR A 1 245 ? -10.036 12.816 26.102 1.00 59.47 245 TYR A C 1
ATOM 1985 O O . TYR A 1 245 ? -10.817 11.921 25.767 1.00 59.47 245 TYR A O 1
ATOM 1993 N N . ARG A 1 246 ? -10.453 14.054 26.396 1.00 49.22 246 ARG A N 1
ATOM 1994 C CA . ARG A 1 246 ? -11.825 14.506 26.129 1.00 49.22 246 ARG A CA 1
ATOM 1995 C C . ARG A 1 246 ? -11.910 14.960 24.676 1.00 49.22 246 ARG A C 1
ATOM 1997 O O . ARG A 1 246 ? -11.242 15.908 24.277 1.00 49.22 246 ARG A O 1
ATOM 2004 N N . LEU A 1 247 ? -12.738 14.283 23.886 1.00 54.16 247 LEU A N 1
ATOM 2005 C CA . LEU A 1 247 ? -13.016 14.676 22.506 1.00 54.16 247 LEU A CA 1
ATOM 2006 C C . LEU A 1 247 ? -13.896 15.938 22.512 1.00 54.16 247 LEU A C 1
ATOM 2008 O O . LEU A 1 247 ? -15.108 15.858 22.695 1.00 54.16 247 LEU A O 1
ATOM 2012 N N . SER A 1 248 ? -13.293 17.107 22.311 1.00 42.91 248 SER A N 1
ATOM 2013 C CA . SER A 1 248 ? -13.975 18.368 22.000 1.00 42.91 248 SER A CA 1
ATOM 2014 C C . SER A 1 248 ? -14.320 18.376 20.511 1.00 42.91 248 SER A C 1
ATOM 2016 O O . SER A 1 248 ? -13.611 18.942 19.685 1.00 42.91 248 SER A O 1
ATOM 2018 N N . CYS A 1 249 ? -15.357 17.642 20.118 1.00 51.62 249 CYS A N 1
ATOM 2019 C CA . CYS A 1 249 ? -15.680 17.478 18.705 1.00 51.62 249 CYS A CA 1
ATOM 2020 C C . CYS A 1 249 ? -15.951 18.826 17.997 1.00 51.62 249 CYS A C 1
ATOM 2022 O O . CYS A 1 249 ? -16.959 19.481 18.237 1.00 51.62 249 CYS A O 1
ATOM 2024 N N . ASN A 1 250 ? -15.043 19.193 17.089 1.00 36.72 250 ASN A N 1
ATOM 2025 C CA . ASN A 1 250 ? -15.270 19.928 15.843 1.00 36.72 250 ASN A CA 1
ATOM 2026 C C . ASN A 1 250 ? -14.058 19.631 14.945 1.00 36.72 250 ASN A C 1
ATOM 2028 O O . ASN A 1 250 ? -13.009 20.257 15.056 1.00 36.72 250 ASN A O 1
ATOM 2032 N N . HIS A 1 251 ? -14.179 18.570 14.141 1.00 39.31 251 HIS A N 1
ATOM 2033 C CA . HIS A 1 251 ? -13.103 17.980 13.341 1.00 39.31 251 HIS A CA 1
ATOM 2034 C C . HIS A 1 251 ? -12.345 19.018 12.496 1.00 39.31 251 HIS A C 1
ATOM 2036 O O . HIS A 1 251 ? -12.861 19.510 11.496 1.00 39.31 251 HIS A O 1
ATOM 2042 N N . VAL A 1 252 ? -11.077 19.257 12.832 1.00 34.06 252 VAL A N 1
ATOM 2043 C CA . VAL A 1 252 ? -10.084 19.847 11.929 1.00 34.06 252 VAL A CA 1
ATOM 2044 C C . VAL A 1 252 ? -8.833 18.982 12.040 1.00 34.06 252 VAL A C 1
ATOM 2046 O O . VAL A 1 252 ? -8.199 18.928 13.088 1.00 34.06 252 VAL A O 1
ATOM 2049 N N . TRP A 1 253 ? -8.524 18.228 10.984 1.00 38.38 253 TRP A N 1
ATOM 2050 C CA . TRP A 1 253 ? -7.299 17.428 10.914 1.00 38.38 253 TRP A CA 1
ATOM 2051 C C . TRP A 1 253 ? -6.088 18.343 10.718 1.00 38.38 253 TRP A C 1
ATOM 2053 O O . TRP A 1 253 ? -6.135 19.271 9.906 1.00 38.38 253 TRP A O 1
ATOM 2063 N N . GLU A 1 254 ? -4.982 18.070 11.415 1.00 38.66 254 GLU A N 1
ATOM 2064 C CA . GLU A 1 254 ? -3.727 18.768 11.136 1.00 38.66 254 GLU A CA 1
ATOM 2065 C C . GLU A 1 254 ? -3.228 18.399 9.728 1.00 38.66 254 GLU A C 1
ATOM 2067 O O . GLU A 1 254 ? -3.198 17.227 9.337 1.00 38.66 254 GLU A O 1
ATOM 2072 N N . ARG A 1 255 ? -2.816 19.408 8.948 1.00 48.56 255 ARG A N 1
ATOM 2073 C CA . ARG A 1 255 ? -2.371 19.251 7.548 1.00 48.56 255 ARG A CA 1
ATOM 2074 C C . ARG A 1 255 ? -1.300 18.163 7.327 1.00 48.56 255 ARG A C 1
ATOM 2076 O O . ARG A 1 255 ? -1.402 17.478 6.308 1.00 48.56 255 ARG A O 1
ATOM 2083 N N . PRO A 1 256 ? -0.316 17.943 8.225 1.00 51.78 256 PRO A N 1
ATOM 2084 C CA . PRO A 1 256 ? 0.686 16.891 8.039 1.00 51.78 256 PRO A CA 1
ATOM 2085 C C . PRO A 1 256 ? 0.083 15.478 8.001 1.00 51.78 256 PRO A C 1
ATOM 2087 O O . PRO A 1 256 ? 0.473 14.665 7.162 1.00 51.78 256 PRO A O 1
ATOM 2090 N N . HIS A 1 257 ? -0.920 15.197 8.840 1.00 53.84 257 HIS A N 1
ATOM 2091 C CA . HIS A 1 257 ? -1.598 13.896 8.866 1.00 53.84 257 HIS A CA 1
ATOM 2092 C C . HIS A 1 257 ? -2.430 13.653 7.600 1.00 53.84 257 HIS A C 1
ATOM 2094 O O . HIS A 1 257 ? -2.510 12.521 7.122 1.00 53.84 257 HIS A O 1
ATOM 2100 N N . VAL A 1 258 ? -2.981 14.719 7.006 1.00 61.94 258 VAL A N 1
ATOM 2101 C CA . VAL A 1 258 ? -3.687 14.650 5.716 1.00 61.94 258 VAL A CA 1
ATOM 2102 C C . VAL A 1 258 ? -2.723 14.278 4.586 1.00 61.94 258 VAL A C 1
ATOM 2104 O O . VAL A 1 258 ? -3.034 13.383 3.803 1.00 61.94 258 VAL A O 1
ATOM 2107 N N . MET A 1 259 ? -1.549 14.920 4.505 1.00 64.56 259 MET A N 1
ATOM 2108 C CA . MET A 1 259 ? -0.573 14.640 3.439 1.00 64.56 259 MET A CA 1
ATOM 2109 C C . MET A 1 259 ? -0.023 13.216 3.524 1.00 64.56 259 MET A C 1
ATOM 2111 O O . MET A 1 259 ? 0.075 12.532 2.506 1.00 64.56 259 MET A O 1
ATOM 2115 N N . TYR A 1 260 ? 0.277 12.740 4.735 1.00 67.56 260 TYR A N 1
ATOM 2116 C CA . TYR A 1 260 ? 0.684 11.352 4.942 1.00 67.56 260 TYR A CA 1
ATOM 2117 C C . TYR A 1 260 ? -0.434 10.3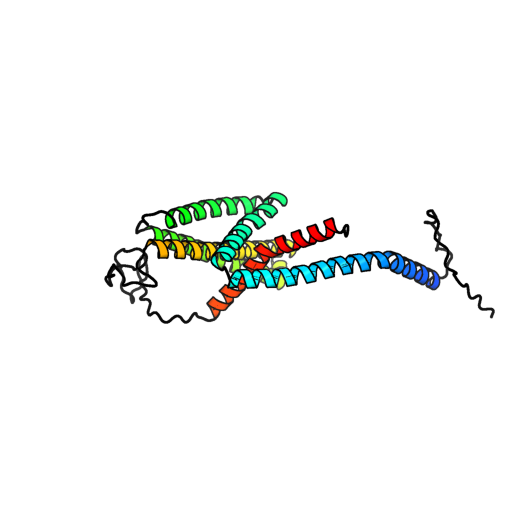76 4.543 1.00 67.56 260 TYR A C 1
ATOM 2119 O O . TYR A 1 260 ? -0.189 9.411 3.822 1.00 67.56 260 TYR A O 1
ATOM 2127 N N . GLY A 1 261 ? -1.685 10.671 4.914 1.00 68.75 261 GLY A N 1
ATOM 2128 C CA . GLY A 1 261 ? -2.847 9.894 4.482 1.00 68.75 261 GLY A CA 1
ATOM 2129 C C . GLY A 1 261 ? -3.010 9.839 2.957 1.00 68.75 261 GLY A C 1
ATOM 2130 O O . GLY A 1 261 ? -3.286 8.770 2.414 1.00 68.75 261 GLY A O 1
ATOM 2131 N N . GLN A 1 262 ? -2.784 10.958 2.262 1.00 75.75 262 GLN A N 1
ATOM 2132 C CA . GLN A 1 262 ? -2.820 11.035 0.797 1.00 75.75 262 GLN A CA 1
ATOM 2133 C C . GLN A 1 262 ? -1.688 10.239 0.139 1.00 75.75 262 GLN A C 1
ATOM 2135 O O . GLN A 1 262 ? -1.934 9.523 -0.832 1.00 75.75 262 GLN A O 1
ATOM 2140 N N . LEU A 1 263 ? -0.468 10.325 0.675 1.00 75.88 263 LEU A N 1
ATOM 2141 C CA . LEU A 1 263 ? 0.675 9.554 0.185 1.00 75.88 263 LEU A CA 1
ATOM 2142 C C . LEU A 1 263 ? 0.414 8.048 0.302 1.00 75.88 263 LEU A C 1
ATOM 2144 O O . LEU A 1 263 ? 0.615 7.310 -0.661 1.00 75.88 263 LEU A O 1
ATOM 2148 N N . LEU A 1 264 ? -0.079 7.596 1.457 1.00 74.88 264 LEU A N 1
ATOM 2149 C CA . LEU A 1 264 ? -0.435 6.193 1.668 1.00 74.88 264 LEU A CA 1
ATOM 2150 C C . LEU A 1 264 ? -1.571 5.741 0.740 1.00 74.88 264 LEU A C 1
ATOM 2152 O O . LEU A 1 264 ? -1.536 4.623 0.237 1.00 74.88 264 LEU A O 1
ATOM 2156 N N . ASP A 1 265 ? -2.548 6.606 0.457 1.00 79.69 265 ASP A N 1
ATOM 2157 C CA . ASP A 1 265 ? -3.614 6.320 -0.510 1.00 79.69 265 ASP A CA 1
ATOM 2158 C C . ASP A 1 265 ? -3.088 6.154 -1.941 1.00 79.69 265 ASP A C 1
ATOM 2160 O O . ASP A 1 265 ? -3.571 5.294 -2.684 1.00 79.69 265 ASP A O 1
ATOM 2164 N N . TRP A 1 266 ? -2.087 6.945 -2.322 1.00 83.44 266 TRP A N 1
ATOM 2165 C CA . TRP A 1 266 ? -1.430 6.822 -3.619 1.00 83.44 266 TRP A CA 1
ATOM 2166 C C . TRP A 1 266 ? -0.579 5.550 -3.708 1.00 83.44 266 TRP A C 1
ATOM 2168 O O . TRP A 1 266 ? -0.669 4.812 -4.689 1.00 83.44 266 TRP A O 1
ATOM 2178 N N . LEU A 1 267 ? 0.179 5.233 -2.653 1.00 82.81 267 LEU A N 1
ATOM 2179 C CA . LEU A 1 267 ? 0.934 3.981 -2.552 1.00 82.81 267 LEU A CA 1
ATOM 2180 C C . LEU A 1 267 ? 0.015 2.759 -2.596 1.00 82.81 267 LEU A C 1
ATOM 2182 O O . LEU A 1 267 ? 0.306 1.789 -3.294 1.00 82.81 267 LEU A O 1
ATOM 2186 N N . ARG A 1 268 ? -1.127 2.826 -1.908 1.00 83.62 268 ARG A N 1
ATOM 2187 C CA . ARG A 1 268 ? -2.170 1.802 -1.962 1.00 83.62 268 ARG A CA 1
ATOM 2188 C C . ARG A 1 268 ? -2.634 1.549 -3.388 1.00 83.62 268 ARG A C 1
ATOM 2190 O O . ARG A 1 268 ? -2.700 0.400 -3.816 1.00 83.62 268 ARG A O 1
ATOM 2197 N N . TYR A 1 269 ? -2.931 2.618 -4.123 1.00 85.25 269 TYR A N 1
ATOM 2198 C CA . TYR A 1 269 ? -3.314 2.522 -5.526 1.00 85.25 269 TYR A CA 1
ATOM 2199 C C . TYR A 1 269 ? -2.208 1.878 -6.369 1.00 85.25 269 TYR A C 1
ATOM 2201 O O . TYR A 1 269 ? -2.476 0.959 -7.142 1.00 85.25 269 TYR A O 1
ATOM 2209 N N . LEU A 1 270 ? -0.964 2.324 -6.188 1.00 85.88 270 LEU A N 1
ATOM 2210 C CA . LEU A 1 270 ? 0.180 1.825 -6.941 1.00 85.88 270 LEU A CA 1
ATOM 2211 C C . LEU A 1 270 ? 0.382 0.321 -6.725 1.00 85.88 270 LEU A C 1
ATOM 2213 O O . LEU A 1 270 ? 0.497 -0.420 -7.693 1.00 85.88 270 LEU A O 1
ATOM 2217 N N . VAL A 1 271 ? 0.377 -0.144 -5.477 1.00 85.88 271 VAL A N 1
ATOM 2218 C CA . VAL A 1 271 ? 0.650 -1.554 -5.156 1.00 85.88 271 VAL A CA 1
ATOM 2219 C C . VAL A 1 271 ? -0.521 -2.470 -5.524 1.00 85.88 271 VAL A C 1
ATOM 2221 O O . VAL A 1 271 ? -0.294 -3.569 -6.024 1.00 85.88 271 VAL A O 1
ATOM 2224 N N . ALA A 1 272 ? -1.765 -2.040 -5.291 1.00 88.38 272 ALA A N 1
ATOM 2225 C CA . ALA A 1 272 ? -2.941 -2.878 -5.530 1.00 88.38 272 ALA A CA 1
ATOM 2226 C C . ALA A 1 272 ? -3.354 -2.919 -7.009 1.00 88.38 272 ALA A C 1
ATOM 2228 O O . ALA A 1 272 ? -3.602 -3.996 -7.549 1.00 88.38 272 ALA A O 1
ATOM 2229 N N . TRP A 1 273 ? -3.412 -1.757 -7.673 1.00 89.94 273 TRP A N 1
ATOM 2230 C CA . TRP A 1 273 ? -4.063 -1.625 -8.979 1.00 89.94 273 TRP A CA 1
ATOM 2231 C C . TRP A 1 273 ? -3.097 -1.623 -10.166 1.00 89.94 273 TRP A C 1
ATOM 2233 O O . TRP A 1 273 ? -3.485 -2.101 -11.229 1.00 89.94 273 TRP A O 1
ATOM 2243 N N . GLN A 1 274 ? -1.844 -1.166 -10.029 1.00 89.06 274 GLN A N 1
ATOM 2244 C CA . GLN A 1 274 ? -0.909 -1.162 -11.172 1.00 89.06 274 GLN A CA 1
ATOM 2245 C C . GLN A 1 274 ? -0.640 -2.564 -11.732 1.00 89.06 274 GLN A C 1
ATOM 2247 O O . GLN A 1 274 ? -0.754 -2.730 -12.945 1.00 89.06 274 GLN A O 1
ATOM 2252 N N . PRO A 1 275 ? -0.363 -3.600 -10.913 1.00 89.75 275 PRO A N 1
ATOM 2253 C CA . PRO A 1 275 ? -0.130 -4.942 -11.446 1.00 89.75 275 PRO A CA 1
ATOM 2254 C C . PRO A 1 275 ? -1.360 -5.517 -12.157 1.00 89.75 275 PRO A C 1
ATOM 2256 O O . PRO A 1 275 ? -1.223 -6.225 -13.150 1.00 89.75 275 PRO A O 1
ATOM 2259 N N . VAL A 1 276 ? -2.563 -5.175 -11.685 1.00 89.81 276 VAL A N 1
ATOM 2260 C CA . VAL A 1 276 ? -3.828 -5.594 -12.304 1.00 89.81 276 VAL A CA 1
ATOM 2261 C C . VAL A 1 276 ? -4.025 -4.907 -13.654 1.00 89.81 276 VAL A C 1
ATOM 2263 O O . VAL A 1 276 ? -4.382 -5.570 -14.623 1.00 89.81 276 VAL A O 1
ATOM 2266 N N . ILE A 1 277 ? -3.763 -3.598 -13.739 1.00 90.00 277 ILE A N 1
ATOM 2267 C CA . ILE A 1 277 ? -3.895 -2.847 -14.993 1.00 90.00 277 ILE A CA 1
ATOM 2268 C C . ILE A 1 277 ? -2.858 -3.324 -16.014 1.00 90.00 277 ILE A C 1
ATOM 2270 O O . ILE A 1 277 ? -3.215 -3.584 -17.158 1.00 90.00 277 ILE A O 1
ATOM 2274 N N . ILE A 1 278 ? -1.600 -3.512 -15.606 1.00 89.06 278 ILE A N 1
ATOM 2275 C CA . ILE A 1 278 ? -0.545 -4.021 -16.495 1.00 89.06 278 ILE A CA 1
ATOM 2276 C C . ILE A 1 278 ? -0.879 -5.438 -16.974 1.00 89.06 278 ILE A C 1
ATOM 2278 O O . ILE A 1 278 ? -0.768 -5.712 -18.166 1.00 89.06 278 ILE A O 1
ATOM 2282 N N . GLY A 1 279 ? -1.347 -6.320 -16.085 1.00 88.62 279 GLY A N 1
ATOM 2283 C CA . GLY A 1 279 ? -1.781 -7.666 -16.470 1.00 88.62 279 GLY A CA 1
ATOM 2284 C C . GLY A 1 279 ? -2.962 -7.655 -17.446 1.00 88.62 279 GLY A C 1
ATOM 2285 O O . GLY A 1 279 ? -3.010 -8.465 -18.368 1.00 88.62 279 GLY A O 1
ATOM 2286 N N . LEU A 1 280 ? -3.889 -6.704 -17.295 1.00 90.44 280 LEU A N 1
ATOM 2287 C CA . LEU A 1 280 ? -4.986 -6.497 -18.240 1.00 90.44 280 LEU A CA 1
ATOM 2288 C C . LEU A 1 280 ? -4.473 -6.021 -19.605 1.00 90.44 280 LEU A C 1
ATOM 2290 O O . LEU A 1 280 ? -4.926 -6.531 -20.624 1.00 90.44 280 LEU A O 1
ATOM 2294 N N . VAL A 1 281 ? -3.515 -5.092 -19.637 1.00 89.88 281 VAL A N 1
ATOM 2295 C CA . VAL A 1 281 ? -2.892 -4.619 -20.885 1.00 89.88 281 VAL A CA 1
ATOM 2296 C C . VAL A 1 281 ? -2.158 -5.744 -21.598 1.00 89.88 281 VAL A C 1
ATOM 2298 O O . VAL A 1 281 ? -2.351 -5.922 -22.795 1.00 89.88 281 VAL A O 1
ATOM 2301 N N . GLN A 1 282 ? -1.377 -6.538 -20.866 1.00 86.88 282 GLN A N 1
ATOM 2302 C CA . GLN A 1 282 ? -0.716 -7.726 -21.409 1.00 86.88 282 GLN A CA 1
ATOM 2303 C C . GLN A 1 282 ? -1.739 -8.713 -21.979 1.00 86.88 282 GLN A C 1
ATOM 2305 O O . GLN A 1 282 ? -1.582 -9.175 -23.101 1.00 86.88 282 GLN A O 1
ATOM 2310 N N . GLY A 1 283 ? -2.841 -8.962 -21.264 1.00 88.44 283 GLY A N 1
ATOM 2311 C CA . GLY A 1 283 ? -3.930 -9.798 -21.769 1.00 88.44 283 GLY A CA 1
ATOM 2312 C C . GLY A 1 283 ? -4.569 -9.257 -23.053 1.00 88.44 283 GLY A C 1
ATOM 2313 O O . GLY A 1 283 ? -4.847 -10.030 -23.965 1.00 88.44 283 GLY A O 1
ATOM 2314 N N . ILE A 1 284 ? -4.775 -7.940 -23.155 1.00 88.44 284 ILE A N 1
ATOM 2315 C CA . ILE A 1 284 ? -5.292 -7.300 -24.375 1.00 88.44 284 ILE A CA 1
ATOM 2316 C C . ILE A 1 284 ? -4.292 -7.445 -25.526 1.00 88.44 284 ILE A C 1
ATOM 2318 O O . ILE A 1 284 ? -4.691 -7.853 -26.613 1.00 88.44 284 ILE A O 1
ATOM 2322 N N . ASN A 1 285 ? -3.011 -7.159 -25.291 1.00 86.38 285 ASN A N 1
ATOM 2323 C CA . ASN A 1 285 ? -1.971 -7.272 -26.316 1.00 86.38 285 ASN A CA 1
ATOM 2324 C C . ASN A 1 285 ? -1.825 -8.718 -26.808 1.00 86.38 285 ASN A C 1
ATOM 2326 O O . ASN A 1 285 ? -1.771 -8.939 -28.015 1.00 86.38 285 ASN A O 1
ATOM 2330 N N . TYR A 1 286 ? -1.879 -9.698 -25.902 1.00 86.94 286 TYR A N 1
ATOM 2331 C CA . TYR A 1 286 ? -1.885 -11.119 -26.247 1.00 86.94 286 TYR A CA 1
ATOM 2332 C C . TYR A 1 286 ? -3.082 -11.498 -27.134 1.00 86.94 286 TYR A C 1
ATOM 2334 O O . TYR A 1 286 ? -2.916 -12.170 -28.149 1.00 86.94 286 TYR A O 1
ATOM 2342 N N . ILE A 1 287 ? -4.294 -11.033 -26.799 1.00 87.62 287 ILE A N 1
ATOM 2343 C CA . ILE A 1 287 ? -5.506 -11.290 -27.600 1.00 87.62 287 ILE A CA 1
ATOM 2344 C C . ILE A 1 287 ? -5.412 -10.645 -28.990 1.00 87.62 287 ILE A C 1
ATOM 2346 O O . ILE A 1 287 ? -5.908 -11.210 -29.964 1.00 87.62 287 ILE A O 1
ATOM 2350 N N . LEU A 1 288 ? -4.783 -9.474 -29.086 1.00 84.50 288 LEU A N 1
ATOM 2351 C CA . LEU A 1 288 ? -4.568 -8.764 -30.347 1.00 84.50 288 LEU A CA 1
ATOM 2352 C C . LEU A 1 288 ? -3.385 -9.321 -31.160 1.00 84.50 288 LEU A C 1
ATOM 2354 O O . LEU A 1 288 ? -3.186 -8.885 -32.291 1.00 84.50 288 LEU A O 1
ATOM 2358 N N . GLY A 1 289 ? -2.627 -10.284 -30.620 1.00 78.75 289 GLY A N 1
ATOM 2359 C CA . GLY A 1 289 ? -1.438 -10.841 -31.271 1.00 78.75 289 GLY A CA 1
ATOM 2360 C C . GLY A 1 289 ? -0.281 -9.844 -31.382 1.00 78.75 289 GLY A C 1
ATOM 2361 O O . GLY A 1 289 ? 0.543 -9.969 -32.282 1.00 78.75 289 GLY A O 1
ATOM 2362 N N . LEU A 1 290 ? -0.245 -8.846 -30.493 1.00 71.25 290 LEU A N 1
ATOM 2363 C CA . LEU A 1 290 ? 0.761 -7.784 -30.437 1.00 71.25 290 LEU A CA 1
ATOM 2364 C C . LEU A 1 290 ? 1.918 -8.136 -29.479 1.00 71.25 290 LEU A C 1
ATOM 2366 O O . LEU A 1 290 ? 2.506 -7.233 -28.896 1.00 71.25 290 LEU A O 1
ATOM 2370 N N . GLU A 1 291 ? 2.243 -9.419 -29.291 1.00 59.75 291 GLU A N 1
ATOM 2371 C CA . GLU A 1 291 ? 3.421 -9.878 -28.522 1.00 59.75 291 GLU A CA 1
ATOM 2372 C C . GLU A 1 291 ? 4.556 -10.367 -29.425 1.00 59.75 291 GLU A C 1
ATOM 2374 O O . GLU A 1 291 ? 4.268 -11.065 -30.424 1.00 59.75 291 GLU A O 1
#

Sequence (291 aa):
MAVVEVEVVGAPLEPGADEVDLSHLDPDERWRIEHARMHAKHRGHEAMHAEMVLILIATLVVAQLLLVQWKQRHPRSYNMVTLFQMWVVPLYFTVKLHWWRFLGIWIFFSAITAFVTFRATRKPLVQTTPRLVYKWFLLIYKISYATGIVGYMAVMFTLFGLNLLFRIKPEDGMDFGISLLFYGLYYGVLERDFAEMCADYMASTIGFYSACGMPTKHLSDSVCAVCGQQIFVDVNEEGIIENTYRLSCNHVWERPHVMYGQLLDWLRYLVAWQPVIIGLVQGINYILGLE

pLDDT: mean 75.97, std 17.76, range [28.14, 95.0]